Protein AF-A0A2D8PR54-F1 (afdb_monomer)

Nearest PDB structures (foldseek):
  1q7l-assembly1_A  TM=8.198E-01  e=3.192E-09  Homo sapiens
  7uoi-assembly1_A  TM=8.426E-01  e=3.110E-07  Enterococcus faecium 1,231,410
  5k8p-assembly1_G  TM=7.413E-01  e=2.493E-06  Bradyrhizobium sp.
  5k8o-assembly1_B  TM=7.233E-01  e=2.493E-06  Bradyrhizobium sp.
  5k8m-assembly2_B  TM=7.945E-01  e=2.251E-05  Bradyrhizobium sp.

Solvent-accessible surface area (backbone atoms only — not comparable to full-atom values): 15868 Å² total; per-residue (Å²): 137,86,88,91,85,91,87,90,84,89,83,85,89,82,84,84,84,81,80,81,78,79,79,73,80,78,80,76,73,83,73,50,72,72,57,39,34,50,52,45,46,74,75,37,47,24,57,52,54,49,52,42,38,55,62,31,39,42,52,26,41,55,69,42,82,52,28,51,56,43,52,49,51,54,39,51,57,41,39,76,43,67,26,57,49,49,71,50,82,53,96,86,53,44,48,33,40,43,32,41,36,84,37,92,87,38,88,47,28,36,28,40,36,43,37,61,21,28,73,86,82,63,67,89,80,44,97,53,60,46,46,48,53,42,37,20,64,23,53,64,94,77,69,32,48,82,46,78,80,60,51,91,91,50,86,76,64,88,58,45,36,71,49,33,55,28,45,90,49,36,42,44,53,55,58,53,49,53,56,40,41,42,28,24,58,77,69,71,52,74,71,79,36,21,40,37,38,43,34,35,22,29,57,76,76,65,38,81,60,48,67,59,52,50,62,75,40,35,85,65,59,72,60,44,77,44,81,44,71,67,76,73,81,79,45,96,83,76,50,91,82,85,82,93,76,81,82,88,85,86,88,84,87,83,88,83,85,78,88,133

Radius of gyration: 29.49 Å; Cα contacts (8 Å, |Δi|>4): 371; chains: 1; bounding box: 44×133×81 Å

Structure (mmCIF, N/CA/C/O backbone):
data_AF-A0A2D8PR54-F1
#
_entry.id   AF-A0A2D8PR54-F1
#
loop_
_atom_site.group_PDB
_atom_site.id
_atom_site.type_symbol
_atom_site.label_atom_id
_atom_site.label_alt_id
_atom_site.label_comp_id
_atom_site.label_asym_id
_atom_site.label_entity_id
_atom_site.label_seq_id
_atom_site.pdbx_PDB_ins_code
_atom_site.Cartn_x
_atom_site.Cartn_y
_atom_site.Cartn_z
_atom_site.occupancy
_atom_site.B_iso_or_equiv
_atom_site.auth_seq_id
_atom_site.auth_comp_id
_atom_site.auth_asym_id
_atom_site.auth_atom_id
_atom_site.pdbx_PDB_model_num
ATOM 1 N N . MET A 1 1 ? 24.598 84.582 53.245 1.00 38.72 1 MET A N 1
ATOM 2 C CA . MET A 1 1 ? 23.334 83.904 53.612 1.00 38.72 1 MET A CA 1
ATOM 3 C C . MET A 1 1 ? 22.242 84.368 52.650 1.00 38.72 1 MET A C 1
ATOM 5 O O . MET A 1 1 ? 22.265 85.532 52.284 1.00 38.72 1 MET A O 1
ATOM 9 N N . THR A 1 2 ? 21.360 83.440 52.248 1.00 37.12 2 THR A N 1
ATOM 10 C CA . THR A 1 2 ? 20.037 83.615 51.588 1.00 37.12 2 THR A CA 1
ATOM 11 C C . THR A 1 2 ? 19.925 84.135 50.135 1.00 37.12 2 THR A C 1
ATOM 13 O O . THR A 1 2 ? 19.809 85.324 49.888 1.00 37.12 2 THR A O 1
ATOM 16 N N . ARG A 1 3 ? 19.890 83.157 49.206 1.00 37.78 3 ARG A N 1
ATOM 17 C CA . ARG A 1 3 ? 18.844 82.791 48.203 1.00 37.78 3 ARG A CA 1
ATOM 18 C C . ARG A 1 3 ? 18.131 83.835 47.292 1.00 37.78 3 ARG A C 1
ATOM 20 O O . ARG A 1 3 ? 17.358 84.649 47.769 1.00 37.78 3 ARG A O 1
ATOM 27 N N . SER A 1 4 ? 18.166 83.500 45.984 1.00 41.78 4 SER A N 1
ATOM 28 C CA . SER A 1 4 ? 17.034 83.302 45.026 1.00 41.78 4 SER A CA 1
ATOM 29 C C . SER A 1 4 ? 16.684 84.374 43.976 1.00 41.78 4 SER A C 1
ATOM 31 O O . SER A 1 4 ? 16.188 85.438 44.322 1.00 41.78 4 SER A O 1
ATOM 33 N N . ASN A 1 5 ? 16.827 83.999 42.688 1.00 37.72 5 ASN A N 1
ATOM 34 C CA . ASN A 1 5 ? 15.822 83.988 41.584 1.00 37.72 5 ASN A CA 1
ATOM 35 C C . ASN A 1 5 ? 16.547 84.055 40.214 1.00 37.72 5 ASN A C 1
ATOM 37 O O . ASN A 1 5 ? 17.261 85.009 39.949 1.00 37.72 5 ASN A O 1
ATOM 41 N N . SER A 1 6 ? 16.593 82.987 39.403 1.00 45.12 6 SER A N 1
ATOM 42 C CA . SER A 1 6 ? 15.574 82.460 38.462 1.00 45.12 6 SER A CA 1
ATOM 43 C C . SER A 1 6 ? 15.340 83.317 37.206 1.00 45.12 6 SER A C 1
ATOM 45 O O . SER A 1 6 ? 14.603 84.295 37.283 1.00 45.12 6 SER A O 1
ATOM 47 N N . THR A 1 7 ? 15.778 82.829 36.034 1.00 42.72 7 THR A N 1
ATOM 48 C CA . THR A 1 7 ? 15.091 83.019 34.735 1.00 42.72 7 THR A CA 1
ATOM 49 C C . THR A 1 7 ? 15.349 81.854 33.761 1.00 42.72 7 THR A C 1
ATOM 51 O O . THR A 1 7 ? 16.398 81.220 33.763 1.00 42.72 7 THR A O 1
ATOM 54 N N . ARG A 1 8 ? 14.303 81.565 32.974 1.00 47.97 8 ARG A N 1
ATOM 55 C CA . ARG A 1 8 ? 13.973 80.374 32.163 1.00 47.97 8 ARG A CA 1
ATOM 56 C C . ARG A 1 8 ? 14.606 80.354 30.760 1.00 47.97 8 ARG A C 1
ATOM 58 O O . ARG A 1 8 ? 14.751 81.424 30.180 1.00 47.97 8 ARG A O 1
ATOM 65 N N . ARG A 1 9 ? 14.737 79.158 30.154 1.00 42.22 9 ARG A N 1
ATOM 66 C CA . ARG A 1 9 ? 14.499 78.836 28.713 1.00 42.22 9 ARG A CA 1
ATOM 67 C C . ARG A 1 9 ? 14.117 77.340 28.603 1.00 42.22 9 ARG A C 1
ATOM 69 O O . ARG A 1 9 ? 14.839 76.518 29.141 1.00 42.22 9 ARG A O 1
ATOM 76 N N . ALA A 1 10 ? 12.869 76.992 28.268 1.00 43.59 10 ALA A N 1
ATOM 77 C CA . ALA A 1 10 ? 12.274 76.745 26.937 1.00 43.59 10 ALA A CA 1
ATOM 78 C C . ALA A 1 10 ? 12.440 75.276 26.462 1.00 43.59 10 ALA A C 1
ATOM 80 O O . ALA A 1 10 ? 13.524 74.884 26.051 1.00 43.59 10 ALA A O 1
ATOM 81 N N . ASN A 1 11 ? 11.348 74.495 26.504 1.00 38.19 11 ASN A N 1
ATOM 82 C CA . ASN A 1 11 ? 11.234 73.136 25.944 1.00 38.19 11 ASN A CA 1
ATOM 83 C C . ASN A 1 11 ? 10.525 73.189 24.576 1.00 38.19 11 ASN A C 1
ATOM 85 O O . ASN A 1 11 ? 9.541 73.925 24.464 1.00 38.19 11 ASN A O 1
ATOM 89 N N . PRO A 1 12 ? 10.935 72.400 23.566 1.00 53.16 12 PRO A N 1
ATOM 90 C CA . PRO A 1 12 ? 10.167 72.234 22.338 1.00 53.16 12 PRO A CA 1
ATOM 91 C C . PRO A 1 12 ? 9.166 71.070 22.452 1.00 53.16 12 PRO A C 1
ATOM 93 O O . PRO A 1 12 ? 9.447 70.034 23.053 1.00 53.16 12 PRO A O 1
ATOM 96 N N . ASN A 1 13 ? 7.987 71.257 21.857 1.00 42.16 13 ASN A N 1
ATOM 97 C CA . ASN A 1 13 ? 6.932 70.252 21.730 1.00 42.16 13 ASN A CA 1
ATOM 98 C C . ASN A 1 13 ? 7.326 69.183 20.696 1.00 42.16 13 ASN A C 1
ATOM 100 O O . ASN A 1 13 ? 7.600 69.522 19.546 1.00 42.16 13 ASN A O 1
ATOM 104 N N . ILE A 1 14 ? 7.286 67.906 21.080 1.00 45.47 14 ILE A N 1
ATOM 105 C CA . ILE A 1 14 ? 7.350 66.757 20.164 1.00 45.47 14 ILE A CA 1
ATOM 106 C C . ILE A 1 14 ? 5.932 66.190 20.049 1.00 45.47 14 ILE A C 1
ATOM 108 O O . ILE A 1 14 ? 5.357 65.748 21.040 1.00 45.47 14 ILE A O 1
ATOM 112 N N . ILE A 1 15 ? 5.361 66.229 18.844 1.00 46.91 15 ILE A N 1
ATOM 113 C CA . ILE A 1 15 ? 4.079 65.599 18.508 1.00 46.91 15 ILE A CA 1
ATOM 114 C C . ILE A 1 15 ? 4.385 64.187 17.999 1.00 46.91 15 ILE A C 1
ATOM 116 O O . ILE A 1 15 ? 5.070 64.031 16.991 1.00 46.91 15 ILE A O 1
ATOM 120 N N . PHE A 1 16 ? 3.892 63.165 18.698 1.00 39.62 16 PHE A N 1
ATOM 121 C CA . PHE A 1 16 ? 3.991 61.762 18.291 1.00 39.62 16 PHE A CA 1
ATOM 122 C C . PHE A 1 16 ? 2.763 61.396 17.442 1.00 39.62 16 PHE A C 1
ATOM 124 O O . PHE A 1 16 ? 1.638 61.425 17.940 1.00 39.62 16 PHE A O 1
ATOM 131 N N . PHE A 1 17 ? 2.963 61.050 16.168 1.00 44.03 17 PHE A N 1
ATOM 132 C CA . PHE A 1 17 ? 1.940 60.394 15.348 1.00 44.03 17 PHE A CA 1
ATOM 133 C C . PHE A 1 17 ? 1.976 58.890 15.643 1.00 44.03 17 PHE A C 1
ATOM 135 O O . PHE A 1 17 ? 2.948 58.217 15.308 1.00 44.03 17 PHE A O 1
ATOM 142 N N . VAL A 1 18 ? 0.929 58.354 16.272 1.00 44.19 18 VAL A N 1
ATOM 143 C CA . VAL A 1 18 ? 0.738 56.903 16.398 1.00 44.19 18 VAL A CA 1
ATOM 144 C C . VAL A 1 18 ? 0.011 56.422 15.145 1.00 44.19 18 VAL A C 1
ATOM 146 O O . VAL A 1 18 ? -1.178 56.681 14.974 1.00 44.19 18 VAL A O 1
ATOM 149 N N . ALA A 1 19 ? 0.731 55.747 14.250 1.00 46.06 19 ALA A N 1
ATOM 150 C CA . ALA A 1 19 ? 0.130 55.009 13.147 1.00 46.06 19 ALA A CA 1
ATOM 151 C C . ALA A 1 19 ? -0.459 53.703 13.700 1.00 46.06 19 ALA A C 1
ATOM 153 O O . ALA A 1 19 ? 0.272 52.804 14.114 1.00 46.06 19 ALA A O 1
ATOM 154 N N . LEU A 1 20 ? -1.788 53.619 13.751 1.00 45.34 20 LEU A N 1
ATOM 155 C CA . LEU A 1 20 ? -2.505 52.413 14.150 1.00 45.34 20 LEU A CA 1
ATOM 156 C C . LEU A 1 20 ? -2.487 51.427 12.971 1.00 45.34 20 LEU A C 1
ATOM 158 O O . LEU A 1 20 ? -3.258 51.572 12.024 1.00 45.34 20 LEU A O 1
ATOM 162 N N . ALA A 1 21 ? -1.577 50.454 13.000 1.00 49.12 21 ALA A N 1
ATOM 163 C CA . ALA A 1 21 ? -1.562 49.359 12.036 1.00 49.12 21 ALA A CA 1
ATOM 164 C C . ALA A 1 21 ? -2.733 48.412 12.336 1.00 49.12 21 ALA A C 1
ATOM 166 O O . ALA A 1 21 ? -2.709 47.645 13.297 1.00 49.12 21 ALA A O 1
ATOM 167 N N . THR A 1 22 ? -3.784 48.487 11.524 1.00 48.62 22 THR A N 1
ATOM 168 C CA . THR A 1 22 ? -4.869 47.506 11.514 1.00 48.62 22 THR A CA 1
ATOM 169 C C . THR A 1 22 ? -4.342 46.188 10.957 1.00 48.62 22 THR A C 1
ATOM 171 O O . THR A 1 22 ? -4.167 46.045 9.748 1.00 48.62 22 THR A O 1
ATOM 174 N N . VAL A 1 23 ? -4.086 45.222 11.838 1.00 51.31 23 VAL A N 1
ATOM 175 C CA . VAL A 1 23 ? -3.889 43.821 11.458 1.00 51.31 23 VAL A CA 1
ATOM 176 C C . VAL A 1 23 ? -5.262 43.272 11.077 1.00 51.31 23 VAL A C 1
ATOM 178 O O . VAL A 1 23 ? -6.104 43.038 11.942 1.00 51.31 23 VAL A O 1
ATOM 181 N N . LEU A 1 24 ? -5.525 43.132 9.777 1.00 45.53 24 LEU A N 1
ATOM 182 C CA . LEU A 1 24 ? -6.678 42.368 9.308 1.00 45.53 24 LEU A CA 1
ATOM 183 C C . LEU A 1 24 ? -6.442 40.895 9.675 1.00 45.53 24 LEU A C 1
ATOM 185 O O . LEU A 1 24 ? -5.358 40.382 9.387 1.00 45.53 24 LEU A O 1
ATOM 189 N N . PRO A 1 25 ? -7.406 40.204 10.305 1.00 46.06 25 PRO A N 1
ATOM 190 C CA . PRO A 1 25 ? -7.279 38.776 10.529 1.00 46.06 25 PRO A CA 1
ATOM 191 C C . PRO A 1 25 ? -7.244 38.088 9.165 1.00 46.06 25 PRO A C 1
ATOM 193 O O . PRO A 1 25 ? -8.193 38.178 8.385 1.00 46.06 25 PRO A O 1
ATOM 196 N N . VAL A 1 26 ? -6.132 37.416 8.869 1.00 48.12 26 VAL A N 1
ATOM 197 C CA . VAL A 1 26 ? -6.083 36.436 7.788 1.00 48.12 26 VAL A CA 1
ATOM 198 C C . VAL A 1 26 ? -7.053 35.338 8.196 1.00 48.12 26 VAL A C 1
ATOM 200 O O . VAL A 1 26 ? -6.810 34.602 9.151 1.00 48.12 26 VAL A O 1
ATOM 203 N N . VAL A 1 27 ? -8.197 35.277 7.522 1.00 45.47 27 VAL A N 1
ATOM 204 C CA . VAL A 1 27 ? -9.107 34.144 7.645 1.00 45.47 27 VAL A CA 1
ATOM 205 C C . VAL A 1 27 ? -8.399 32.976 6.972 1.00 45.47 27 VAL A C 1
ATOM 207 O O . VAL A 1 27 ? -8.405 32.859 5.751 1.00 45.47 27 VAL A O 1
ATOM 210 N N . VAL A 1 28 ? -7.727 32.149 7.769 1.00 50.72 28 VAL A N 1
ATOM 211 C CA . VAL A 1 28 ? -7.254 30.840 7.324 1.00 50.72 28 VAL A CA 1
ATOM 212 C C . VAL A 1 28 ? -8.512 30.028 7.028 1.00 50.72 28 VAL A C 1
ATOM 214 O O . VAL A 1 28 ? -9.226 29.630 7.948 1.00 50.72 28 VAL A O 1
ATOM 217 N N . GLN A 1 29 ? -8.856 29.856 5.751 1.00 55.00 29 GLN A N 1
ATOM 218 C CA . GLN A 1 29 ? -9.870 28.873 5.383 1.00 55.00 29 GLN A CA 1
ATOM 219 C C . GLN A 1 29 ? -9.326 27.498 5.765 1.00 55.00 29 GLN A C 1
ATOM 221 O O . GLN A 1 29 ? -8.252 27.114 5.311 1.00 55.00 29 GLN A O 1
ATOM 226 N N . ALA A 1 30 ? -10.056 26.770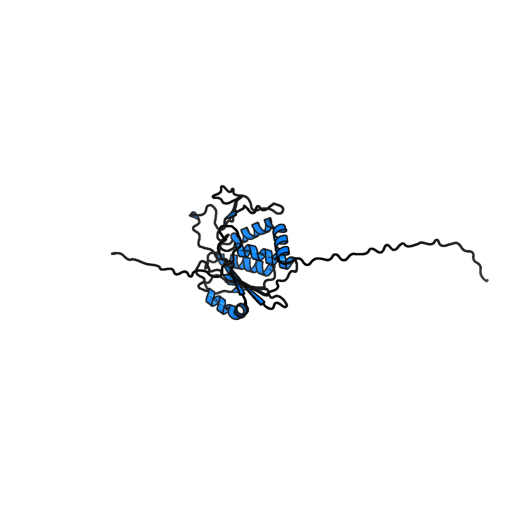 6.610 1.00 64.50 30 ALA A N 1
ATOM 227 C CA . ALA A 1 30 ? -9.748 25.376 6.888 1.00 64.50 30 ALA A CA 1
ATOM 228 C C . ALA A 1 30 ? -9.850 24.586 5.573 1.00 64.50 30 ALA A C 1
ATOM 230 O O . ALA A 1 30 ? -10.923 24.521 4.968 1.00 64.50 30 ALA A O 1
ATOM 231 N N . GLN A 1 31 ? -8.723 24.053 5.104 1.00 75.56 31 GLN A N 1
ATOM 232 C CA . GLN A 1 31 ? -8.649 23.224 3.904 1.00 75.56 31 GLN A CA 1
ATOM 233 C C . GLN A 1 31 ? -9.388 21.903 4.151 1.00 75.56 31 GLN A C 1
ATOM 235 O O . GLN A 1 31 ? -9.312 21.340 5.245 1.00 75.56 31 GLN A O 1
ATOM 240 N N . SER A 1 32 ? -10.138 21.412 3.161 1.00 89.31 32 SER A N 1
ATOM 241 C CA . SER A 1 32 ? -10.785 20.102 3.282 1.00 89.31 32 SER A CA 1
ATOM 242 C C . SER A 1 32 ? -9.739 18.980 3.228 1.00 89.31 32 SER A C 1
ATOM 244 O O . SER A 1 32 ? -8.674 19.153 2.638 1.00 89.31 32 SER A O 1
ATOM 246 N N . GLY A 1 33 ? -10.042 17.809 3.802 1.00 90.81 33 GLY A N 1
ATOM 247 C CA . GLY A 1 33 ? -9.151 16.641 3.726 1.00 90.81 33 GLY A CA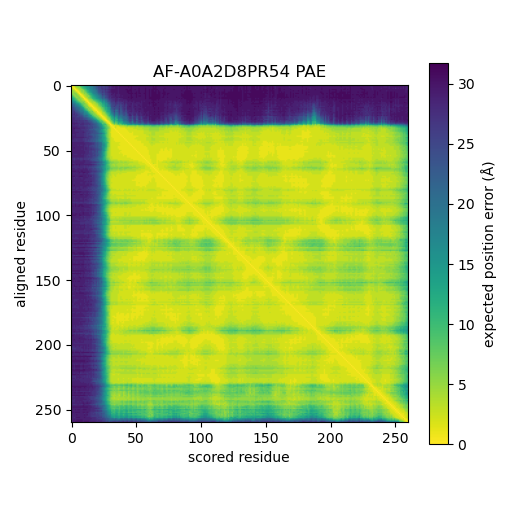 1
ATOM 248 C C . GLY A 1 33 ? -8.730 16.285 2.289 1.00 90.81 33 GLY A C 1
ATOM 249 O O . GLY A 1 33 ? -7.533 16.174 2.030 1.00 90.81 33 GLY A O 1
ATOM 250 N N . PRO A 1 34 ? -9.665 16.172 1.324 1.00 93.75 34 PRO A N 1
ATOM 251 C CA . PRO A 1 34 ? -9.317 15.923 -0.076 1.00 93.75 34 PRO A CA 1
ATOM 252 C C . PRO A 1 34 ? -8.425 17.001 -0.702 1.00 93.75 34 PRO A C 1
ATOM 254 O O . PRO A 1 34 ? -7.521 16.672 -1.470 1.00 93.75 34 PRO A O 1
ATOM 257 N N . ASP A 1 35 ? -8.655 18.275 -0.377 1.00 94.00 35 ASP A N 1
ATOM 258 C CA . ASP A 1 35 ? -7.828 19.365 -0.900 1.00 94.00 35 ASP A CA 1
ATOM 259 C C . ASP A 1 35 ? -6.416 19.314 -0.313 1.00 94.00 35 ASP A C 1
ATOM 261 O O . ASP A 1 35 ? -5.455 19.600 -1.022 1.00 94.00 35 ASP A O 1
ATOM 265 N N . ALA A 1 36 ? -6.273 18.951 0.965 1.00 94.00 36 ALA A N 1
ATOM 266 C CA . ALA A 1 36 ? -4.974 18.797 1.618 1.00 94.00 36 ALA A CA 1
ATOM 267 C C . ALA A 1 36 ? -4.181 17.626 1.039 1.00 94.00 36 ALA A C 1
ATOM 269 O O . ALA A 1 36 ? -3.020 17.797 0.678 1.00 94.00 36 ALA A O 1
ATOM 270 N N . ALA A 1 37 ? -4.827 16.475 0.842 1.00 95.62 37 ALA A N 1
ATOM 271 C CA . ALA A 1 37 ? -4.201 15.329 0.191 1.00 95.62 37 ALA A CA 1
ATOM 272 C C . ALA A 1 37 ? -3.767 15.652 -1.251 1.00 95.62 37 ALA A C 1
ATOM 274 O O . ALA A 1 37 ? -2.677 15.268 -1.674 1.00 95.62 37 ALA A O 1
ATOM 275 N N . ARG A 1 38 ? -4.586 16.400 -2.006 1.00 95.94 38 ARG A N 1
ATOM 276 C CA . ARG A 1 38 ? -4.239 16.838 -3.367 1.00 95.94 38 ARG A CA 1
ATOM 277 C C . ARG A 1 38 ? -3.033 17.774 -3.379 1.00 95.94 38 ARG A C 1
ATOM 279 O O . ARG A 1 38 ? -2.117 17.539 -4.161 1.00 95.94 38 ARG A O 1
ATOM 286 N N . ALA A 1 39 ? -3.033 18.789 -2.517 1.00 96.06 39 ALA A N 1
ATOM 287 C CA . ALA A 1 39 ? -1.926 19.733 -2.406 1.00 96.06 39 ALA A CA 1
ATOM 288 C C . ALA A 1 39 ? -0.631 19.032 -1.964 1.00 96.06 39 ALA A C 1
ATOM 290 O O . ALA A 1 39 ? 0.431 19.305 -2.515 1.00 96.06 39 ALA A O 1
ATOM 291 N N . TYR A 1 40 ? -0.727 18.087 -1.024 1.00 96.88 40 TYR A N 1
ATOM 292 C CA . TYR A 1 40 ? 0.408 17.278 -0.589 1.00 96.88 40 TYR A CA 1
ATOM 293 C C . TYR A 1 40 ? 0.976 16.439 -1.730 1.00 96.88 40 TYR A C 1
ATOM 295 O O . TYR A 1 40 ? 2.182 16.455 -1.953 1.00 96.88 40 TYR A O 1
ATOM 303 N N . ARG A 1 41 ? 0.114 15.751 -2.490 1.00 96.56 41 ARG A N 1
ATOM 304 C CA . ARG A 1 41 ? 0.527 14.992 -3.674 1.00 96.56 41 ARG A CA 1
ATOM 305 C C . ARG A 1 41 ? 1.277 15.887 -4.657 1.00 96.56 41 ARG A C 1
ATOM 307 O O . ARG A 1 41 ? 2.404 15.567 -4.992 1.00 96.56 41 ARG A O 1
ATOM 314 N N . GLU A 1 42 ? 0.676 17.006 -5.065 1.00 95.56 42 GLU A N 1
ATOM 315 C CA . GLU A 1 42 ? 1.253 17.948 -6.043 1.00 95.56 42 GLU A CA 1
ATOM 316 C C . GLU A 1 42 ? 2.601 18.524 -5.597 1.00 95.56 42 GLU A C 1
ATOM 318 O O . GLU A 1 42 ? 3.479 18.745 -6.423 1.00 95.56 42 GLU A O 1
ATOM 323 N N . ALA A 1 43 ? 2.789 18.740 -4.295 1.00 96.19 43 ALA A N 1
ATOM 324 C CA . ALA A 1 43 ? 4.043 19.252 -3.753 1.00 96.19 43 ALA A CA 1
ATOM 325 C C . ALA A 1 43 ? 5.152 18.190 -3.626 1.00 96.19 43 ALA A C 1
ATOM 327 O O . ALA A 1 43 ? 6.314 18.563 -3.482 1.00 96.19 43 ALA A O 1
ATOM 328 N N . ASN A 1 44 ? 4.812 16.894 -3.652 1.00 97.50 44 ASN A N 1
ATOM 329 C CA . ASN A 1 44 ? 5.732 15.806 -3.306 1.00 97.50 44 ASN A CA 1
ATOM 330 C C . ASN A 1 44 ? 5.832 14.701 -4.375 1.00 97.50 44 ASN A C 1
ATOM 332 O O . ASN A 1 44 ? 6.435 13.667 -4.096 1.00 97.50 44 ASN A O 1
ATOM 336 N N . GLU A 1 45 ? 5.270 14.875 -5.582 1.00 97.19 45 GLU A N 1
ATOM 337 C CA . GLU A 1 45 ? 5.142 13.793 -6.580 1.00 97.19 45 GLU A CA 1
ATOM 338 C C . GLU A 1 45 ? 6.438 12.995 -6.821 1.00 97.19 45 GLU A C 1
ATOM 340 O O . GLU A 1 45 ? 6.364 11.764 -6.761 1.00 97.19 45 GLU A O 1
ATOM 345 N N . PRO A 1 46 ? 7.624 13.617 -7.013 1.00 98.19 46 PRO A N 1
ATOM 346 C CA . PRO A 1 46 ? 8.861 12.857 -7.196 1.00 98.19 46 PRO A CA 1
ATOM 347 C C . PRO A 1 46 ? 9.206 11.963 -6.004 1.00 98.19 46 PRO A C 1
ATOM 349 O O . PRO A 1 46 ? 9.564 10.799 -6.178 1.00 98.19 46 PRO A O 1
ATOM 352 N N . GLY A 1 47 ? 9.047 12.492 -4.788 1.00 98.25 47 GLY A N 1
ATOM 353 C CA . GLY A 1 47 ? 9.242 11.746 -3.548 1.00 98.25 47 GLY A CA 1
ATOM 354 C C . GLY A 1 47 ? 8.283 10.568 -3.444 1.00 98.25 47 GLY A C 1
ATOM 355 O O . GLY A 1 47 ? 8.725 9.455 -3.197 1.00 98.25 47 GLY A O 1
ATOM 356 N N . LEU A 1 48 ? 7.003 10.776 -3.761 1.00 98.06 48 LEU A N 1
ATOM 357 C CA . LEU A 1 48 ? 5.991 9.718 -3.710 1.00 98.06 48 LEU A CA 1
ATOM 358 C C . LEU A 1 48 ? 6.272 8.575 -4.696 1.00 98.06 48 LEU A C 1
ATOM 360 O O . LEU A 1 48 ? 6.029 7.411 -4.379 1.00 98.06 48 LEU A O 1
ATOM 364 N N . VAL A 1 49 ? 6.811 8.882 -5.880 1.00 98.44 49 VAL A N 1
ATOM 365 C CA . VAL A 1 49 ? 7.245 7.854 -6.841 1.00 98.44 49 VAL A CA 1
ATOM 366 C C . VAL A 1 49 ? 8.424 7.051 -6.285 1.00 98.44 49 VAL A C 1
ATOM 368 O O . VAL A 1 49 ? 8.454 5.828 -6.438 1.00 98.44 49 VAL A O 1
ATOM 371 N N . ARG A 1 50 ? 9.379 7.708 -5.616 1.00 98.56 50 ARG A N 1
ATOM 372 C CA . ARG A 1 50 ? 10.517 7.029 -4.978 1.00 98.56 50 ARG A CA 1
ATOM 373 C C . ARG A 1 50 ? 10.093 6.200 -3.767 1.00 98.56 50 ARG A C 1
ATOM 375 O O . ARG A 1 50 ? 10.554 5.072 -3.648 1.00 98.56 50 ARG A O 1
ATOM 382 N N . ASP A 1 51 ? 9.182 6.698 -2.938 1.00 98.38 51 ASP A N 1
ATOM 383 C CA . ASP A 1 51 ? 8.619 5.958 -1.802 1.00 98.38 51 ASP A CA 1
ATOM 384 C C . ASP A 1 51 ? 7.880 4.702 -2.286 1.00 98.38 51 ASP A C 1
ATOM 386 O O . ASP A 1 51 ? 8.033 3.615 -1.728 1.00 98.38 51 ASP A O 1
ATOM 390 N N . PHE A 1 52 ? 7.128 4.815 -3.387 1.00 98.62 52 PHE A N 1
ATOM 391 C CA . PHE A 1 52 ? 6.483 3.652 -3.987 1.00 98.62 52 PHE A CA 1
ATOM 392 C C . PHE A 1 52 ? 7.502 2.650 -4.545 1.00 98.62 52 PHE A C 1
ATOM 394 O O . PHE A 1 52 ? 7.347 1.445 -4.350 1.00 98.62 52 PHE A O 1
ATOM 401 N N . ALA A 1 53 ? 8.564 3.124 -5.202 1.00 98.62 53 ALA A N 1
ATOM 402 C CA . ALA A 1 53 ? 9.654 2.262 -5.645 1.00 98.62 53 ALA A CA 1
ATOM 403 C C . ALA A 1 53 ? 10.325 1.542 -4.457 1.00 98.62 53 ALA A C 1
ATOM 405 O O . ALA A 1 53 ? 10.530 0.331 -4.517 1.00 98.62 53 ALA A O 1
ATOM 406 N N . GLU A 1 54 ? 10.588 2.237 -3.350 1.00 98.56 54 GLU A N 1
ATOM 407 C CA . GLU A 1 54 ? 11.142 1.628 -2.135 1.00 98.56 54 GLU A CA 1
ATOM 408 C C . GLU A 1 54 ? 10.235 0.505 -1.614 1.00 98.56 54 GLU A C 1
ATOM 410 O O . GLU A 1 54 ? 10.686 -0.633 -1.467 1.00 98.56 54 GLU A O 1
ATOM 415 N N . LEU A 1 55 ? 8.933 0.770 -1.450 1.00 98.56 55 LEU A N 1
ATOM 416 C CA . LEU A 1 55 ? 7.950 -0.239 -1.040 1.00 98.56 55 LEU A CA 1
ATOM 417 C C . LEU A 1 55 ? 7.943 -1.461 -1.980 1.00 98.56 55 LEU A C 1
ATOM 419 O O . LEU A 1 55 ? 7.815 -2.610 -1.539 1.00 98.56 55 LEU A O 1
ATOM 423 N N . LEU A 1 56 ? 8.078 -1.239 -3.287 1.00 98.50 56 LEU A N 1
ATOM 424 C CA . LEU A 1 56 ? 8.103 -2.296 -4.300 1.00 98.50 56 LEU A CA 1
ATOM 425 C C . LEU A 1 56 ? 9.391 -3.126 -4.288 1.00 98.50 56 LEU A C 1
ATOM 427 O O . LEU A 1 56 ? 9.370 -4.272 -4.741 1.00 98.50 56 LEU A O 1
ATOM 431 N N . SER A 1 57 ? 10.483 -2.595 -3.738 1.00 98.19 57 SER A N 1
ATOM 432 C CA . SER A 1 57 ? 11.766 -3.297 -3.668 1.00 98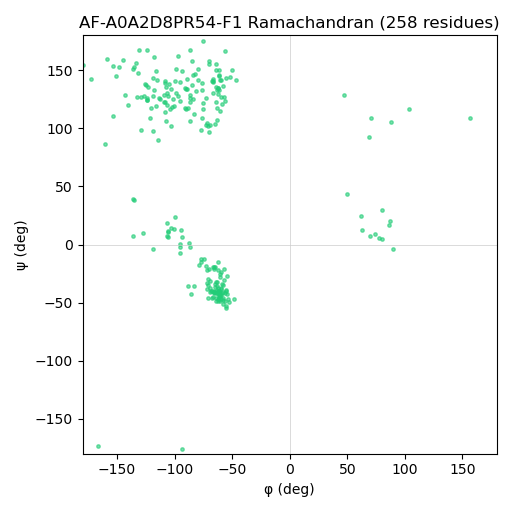.19 57 SER A CA 1
ATOM 433 C C . SER A 1 57 ? 11.764 -4.481 -2.691 1.00 98.19 57 SER A C 1
ATOM 435 O O . SER A 1 57 ? 12.561 -5.406 -2.842 1.00 98.19 57 SER A O 1
ATOM 437 N N . TYR A 1 58 ? 10.838 -4.499 -1.724 1.00 97.50 58 TYR A N 1
ATOM 438 C CA . TYR A 1 58 ? 10.705 -5.585 -0.754 1.00 97.50 58 TYR A CA 1
ATOM 439 C C . TYR A 1 58 ? 10.052 -6.834 -1.371 1.00 97.50 58 TYR A C 1
ATOM 441 O O . TYR A 1 58 ? 8.862 -6.782 -1.721 1.00 97.50 58 TYR A O 1
ATOM 449 N N . PRO A 1 59 ? 10.755 -7.985 -1.442 1.00 96.25 59 PRO A N 1
ATOM 450 C CA . PRO A 1 59 ? 10.144 -9.244 -1.846 1.00 96.25 59 PRO A CA 1
ATOM 451 C C . PRO A 1 59 ? 9.059 -9.680 -0.864 1.00 96.25 59 PRO A C 1
ATOM 453 O O . PRO A 1 59 ? 9.269 -9.669 0.347 1.00 96.25 59 PRO A O 1
ATOM 456 N N . ASN A 1 60 ? 7.900 -10.070 -1.389 1.00 95.75 60 ASN A N 1
ATOM 457 C CA . ASN A 1 60 ? 6.671 -10.184 -0.606 1.00 95.75 60 ASN A CA 1
ATOM 458 C C . ASN A 1 60 ? 5.884 -11.475 -0.885 1.00 95.75 60 ASN A C 1
ATOM 460 O O . ASN A 1 60 ? 4.663 -11.455 -0.946 1.00 95.75 60 ASN A O 1
ATOM 464 N N . TRP A 1 61 ? 6.553 -12.611 -1.081 1.00 95.62 61 TRP A N 1
ATOM 465 C CA . TRP A 1 61 ? 5.828 -13.883 -1.173 1.00 95.62 61 TRP A CA 1
ATOM 466 C C . TRP A 1 61 ? 5.382 -14.350 0.203 1.00 95.62 61 TRP A C 1
ATOM 468 O O . TRP A 1 61 ? 6.199 -14.396 1.131 1.00 95.62 61 TRP A O 1
ATOM 478 N N . ALA A 1 62 ? 4.119 -14.757 0.308 1.00 96.00 62 ALA A N 1
ATOM 479 C CA . ALA A 1 62 ? 3.575 -15.324 1.531 1.00 96.00 62 ALA A CA 1
ATOM 480 C C . ALA A 1 62 ? 4.448 -16.480 2.057 1.00 96.00 62 ALA A C 1
ATOM 482 O O . ALA A 1 62 ? 5.031 -17.249 1.284 1.00 96.00 62 ALA A O 1
ATOM 483 N N . PHE A 1 63 ? 4.547 -16.594 3.383 1.00 94.62 63 PHE A N 1
ATOM 484 C CA . PHE A 1 63 ? 5.311 -17.626 4.099 1.00 94.62 63 PHE A CA 1
ATOM 485 C C . PHE A 1 63 ? 6.832 -17.617 3.867 1.00 94.62 63 PHE A C 1
ATOM 487 O O . PHE A 1 63 ? 7.525 -18.568 4.242 1.00 94.62 63 PHE A O 1
ATOM 494 N N . THR A 1 64 ? 7.386 -16.559 3.270 1.00 93.06 64 THR A N 1
ATOM 495 C CA . THR A 1 64 ? 8.841 -16.392 3.131 1.00 93.06 64 THR A CA 1
ATOM 496 C C . THR A 1 64 ? 9.402 -15.466 4.208 1.00 93.06 64 THR A C 1
ATOM 498 O O . THR A 1 64 ? 8.710 -14.554 4.644 1.00 93.06 64 THR A O 1
ATOM 501 N N . PRO A 1 65 ? 10.670 -15.618 4.631 1.00 91.25 65 PRO A N 1
ATOM 502 C CA . PRO A 1 65 ? 11.266 -14.695 5.598 1.00 91.25 65 PRO A CA 1
ATOM 503 C C . PRO A 1 65 ? 11.250 -13.224 5.148 1.00 91.25 65 PRO A C 1
ATOM 505 O O . PRO A 1 65 ? 11.172 -12.333 5.986 1.00 91.25 65 PRO A O 1
ATOM 508 N N . GLN A 1 66 ? 11.314 -12.966 3.837 1.00 93.25 66 GLN A N 1
ATOM 509 C CA . GLN A 1 66 ? 11.401 -11.620 3.263 1.00 93.25 66 GLN A CA 1
ATOM 510 C C . GLN A 1 66 ? 10.117 -10.805 3.442 1.00 93.25 66 GLN A C 1
ATOM 512 O O . GLN A 1 66 ? 10.201 -9.592 3.622 1.00 93.25 66 GLN A O 1
ATOM 517 N N . ILE A 1 67 ? 8.945 -11.454 3.461 1.00 96.12 67 ILE A N 1
ATOM 518 C CA . ILE A 1 67 ? 7.664 -10.747 3.607 1.00 96.12 67 ILE A CA 1
ATOM 519 C C . ILE A 1 67 ? 7.581 -9.967 4.922 1.00 96.12 67 ILE A C 1
ATOM 521 O O . ILE A 1 67 ? 6.951 -8.913 4.994 1.00 96.12 67 ILE A O 1
ATOM 525 N N . ARG A 1 68 ? 8.292 -10.440 5.952 1.00 96.81 68 ARG A N 1
ATOM 526 C CA . ARG A 1 68 ? 8.375 -9.769 7.245 1.00 96.81 68 ARG A CA 1
ATOM 527 C C . ARG A 1 68 ? 9.011 -8.386 7.138 1.00 96.81 68 ARG A C 1
ATOM 529 O O . ARG A 1 68 ? 8.569 -7.479 7.832 1.00 96.81 68 ARG A O 1
ATOM 536 N N . GLU A 1 69 ? 10.013 -8.214 6.281 1.00 97.38 69 GLU A N 1
ATOM 537 C CA . GLU A 1 69 ? 10.668 -6.915 6.088 1.00 97.38 69 GLU A CA 1
ATOM 538 C C . GLU A 1 69 ? 9.711 -5.912 5.433 1.00 97.38 69 GLU A C 1
ATOM 540 O O . GLU A 1 69 ? 9.629 -4.770 5.877 1.00 97.38 69 GLU A O 1
ATOM 545 N N . ALA A 1 70 ? 8.904 -6.360 4.461 1.00 97.56 70 ALA A N 1
ATOM 546 C CA . ALA A 1 70 ? 7.837 -5.540 3.886 1.00 97.56 70 ALA A CA 1
ATOM 547 C C . ALA A 1 70 ? 6.812 -5.130 4.959 1.00 97.56 70 ALA A C 1
ATOM 549 O O . ALA A 1 70 ? 6.438 -3.962 5.054 1.00 97.56 70 ALA A O 1
ATOM 550 N N . ALA A 1 71 ? 6.403 -6.078 5.810 1.00 98.44 71 ALA A N 1
ATOM 551 C CA . ALA A 1 71 ? 5.459 -5.822 6.892 1.00 98.44 71 ALA A CA 1
ATOM 552 C C . ALA A 1 71 ? 6.007 -4.827 7.928 1.00 98.44 71 ALA A C 1
ATOM 554 O O . ALA A 1 71 ? 5.286 -3.941 8.385 1.00 98.44 71 ALA A O 1
ATOM 555 N N . ILE A 1 72 ? 7.289 -4.954 8.292 1.00 98.56 72 ILE A N 1
ATOM 556 C CA . ILE A 1 72 ? 7.975 -4.025 9.200 1.00 98.56 72 ILE A CA 1
ATOM 557 C C . ILE A 1 72 ? 8.024 -2.626 8.588 1.00 98.56 72 ILE A C 1
ATOM 559 O O . ILE A 1 72 ? 7.626 -1.684 9.268 1.00 98.56 72 ILE A O 1
ATOM 563 N N . TYR A 1 73 ? 8.438 -2.507 7.323 1.00 98.50 73 TYR A N 1
ATOM 564 C CA . TYR A 1 73 ? 8.487 -1.229 6.616 1.00 98.50 73 TYR A CA 1
ATOM 565 C C . TYR A 1 73 ? 7.124 -0.526 6.638 1.00 98.50 73 TYR A C 1
ATOM 567 O O . TYR A 1 73 ? 7.019 0.599 7.117 1.00 98.50 73 TYR A O 1
ATOM 575 N N . ILE A 1 74 ? 6.056 -1.215 6.219 1.00 98.62 74 ILE A N 1
ATOM 576 C CA . ILE A 1 74 ? 4.705 -0.634 6.184 1.00 98.62 74 ILE A CA 1
ATOM 577 C C . ILE A 1 74 ? 4.245 -0.229 7.593 1.00 98.62 74 ILE A C 1
ATOM 579 O O . ILE A 1 74 ? 3.715 0.864 7.785 1.00 98.62 74 ILE A O 1
ATOM 583 N N . ARG A 1 75 ? 4.473 -1.078 8.601 1.00 98.75 75 ARG A N 1
ATOM 584 C CA . ARG A 1 75 ? 4.104 -0.797 9.995 1.00 98.75 75 ARG A CA 1
ATOM 585 C C . ARG A 1 75 ? 4.827 0.433 10.547 1.00 98.75 75 ARG A C 1
ATOM 587 O O . ARG A 1 75 ? 4.213 1.230 11.256 1.00 98.75 75 ARG A O 1
ATOM 594 N N . ASP A 1 76 ? 6.104 0.601 10.229 1.00 98.69 76 ASP A N 1
ATOM 595 C CA . ASP A 1 76 ? 6.891 1.749 10.679 1.00 98.69 76 ASP A CA 1
ATOM 596 C C . ASP A 1 76 ? 6.472 3.039 9.955 1.00 98.69 76 ASP A C 1
ATOM 598 O O . ASP A 1 76 ? 6.325 4.079 10.600 1.00 98.69 76 ASP A O 1
ATOM 602 N N . GLU A 1 77 ? 6.159 2.958 8.661 1.00 98.38 77 GLU A N 1
ATOM 603 C CA . GLU A 1 77 ? 5.594 4.062 7.876 1.00 98.38 77 GLU A CA 1
ATOM 604 C C . GLU A 1 77 ? 4.235 4.525 8.424 1.00 98.38 77 GLU A C 1
ATOM 606 O O . GLU A 1 77 ? 3.994 5.724 8.580 1.00 98.38 77 GLU A O 1
ATOM 611 N N . MET A 1 78 ? 3.360 3.586 8.794 1.00 98.50 78 MET A N 1
ATOM 612 C CA . MET A 1 78 ? 2.066 3.883 9.418 1.00 98.50 78 MET A CA 1
ATOM 613 C C . MET A 1 78 ? 2.224 4.508 10.813 1.00 98.50 78 MET A C 1
ATOM 615 O O . MET A 1 78 ? 1.548 5.487 11.145 1.00 98.50 78 MET A O 1
ATOM 619 N N . ARG A 1 79 ? 3.164 4.007 11.623 1.00 98.50 79 ARG A N 1
ATOM 620 C CA . ARG A 1 79 ? 3.491 4.596 12.934 1.00 98.50 79 ARG A CA 1
ATOM 621 C C . ARG A 1 79 ? 4.034 6.013 12.814 1.00 98.50 79 ARG A C 1
ATOM 623 O O . ARG A 1 79 ? 3.677 6.867 13.626 1.00 98.50 79 ARG A O 1
ATOM 630 N N . ALA A 1 80 ? 4.863 6.282 11.807 1.00 97.38 80 ALA A N 1
ATOM 631 C CA . ALA A 1 80 ? 5.445 7.603 11.576 1.00 97.38 80 ALA A CA 1
ATOM 632 C C . ALA A 1 80 ? 4.382 8.691 11.334 1.00 97.38 80 ALA A C 1
ATOM 634 O O . ALA A 1 80 ? 4.624 9.860 11.632 1.00 97.38 80 ALA A O 1
ATOM 635 N N . VAL A 1 81 ? 3.196 8.306 10.854 1.00 95.25 81 VAL A N 1
ATOM 636 C CA . VAL A 1 81 ? 2.057 9.205 10.596 1.00 95.25 81 VAL A CA 1
ATOM 637 C C . VAL A 1 81 ? 0.958 9.123 11.659 1.00 95.25 81 VAL A C 1
ATOM 639 O O . VAL A 1 81 ? -0.135 9.653 11.467 1.00 95.25 81 VAL A O 1
ATOM 642 N N . GLY A 1 82 ? 1.248 8.502 12.806 1.00 95.12 82 GLY A N 1
ATOM 643 C CA . GLY A 1 82 ? 0.367 8.505 13.975 1.00 95.12 82 GLY A CA 1
ATOM 644 C C . GLY A 1 82 ? -0.706 7.416 13.995 1.00 95.12 82 GLY A C 1
ATOM 645 O O . GLY A 1 82 ? -1.651 7.537 14.773 1.00 95.12 82 GLY A O 1
ATOM 646 N N . VAL A 1 83 ? -0.579 6.367 13.177 1.00 98.19 83 VAL A N 1
ATOM 647 C CA . VAL A 1 83 ? -1.421 5.166 13.289 1.00 98.19 83 VAL A CA 1
ATOM 648 C C . VAL A 1 83 ? -0.788 4.206 14.296 1.00 98.19 83 VAL A C 1
ATOM 650 O O . VAL A 1 83 ? 0.362 3.790 14.122 1.00 98.19 83 VAL A O 1
ATOM 653 N N . ASP A 1 84 ? -1.524 3.828 15.340 1.00 98.44 84 ASP A N 1
ATOM 654 C CA . ASP A 1 84 ? -1.068 2.813 16.291 1.00 98.44 84 ASP A CA 1
ATOM 655 C C . ASP A 1 84 ? -1.088 1.449 15.603 1.00 98.44 84 ASP A C 1
ATOM 657 O O . ASP A 1 84 ? -2.149 0.896 15.341 1.00 98.44 84 ASP A O 1
ATOM 661 N N . THR A 1 85 ? 0.083 0.967 15.194 1.00 98.75 85 THR A N 1
ATOM 662 C CA . THR A 1 85 ? 0.193 -0.178 14.282 1.00 98.75 85 THR A CA 1
ATOM 663 C C . THR A 1 85 ? 1.025 -1.285 14.899 1.00 98.75 85 THR A C 1
ATOM 665 O O . THR A 1 85 ? 2.116 -1.035 15.416 1.00 98.75 85 THR A O 1
ATOM 668 N N . GLU A 1 86 ? 0.580 -2.528 14.791 1.00 98.44 86 GLU A N 1
ATOM 669 C CA . GLU A 1 86 ? 1.309 -3.718 15.211 1.00 98.44 86 GLU A CA 1
ATOM 670 C C . GLU A 1 86 ? 1.330 -4.799 14.124 1.00 98.44 86 GLU A C 1
ATOM 672 O O . GLU A 1 86 ? 0.640 -4.708 13.112 1.00 98.44 86 GLU A O 1
ATOM 677 N N . LEU A 1 87 ? 2.189 -5.803 14.323 1.00 98.69 87 LEU A N 1
ATOM 678 C CA . LEU A 1 87 ? 2.152 -7.022 13.522 1.00 98.69 87 LEU A CA 1
ATOM 679 C C . LEU A 1 87 ? 1.574 -8.122 14.394 1.00 98.69 87 LEU A C 1
ATOM 681 O O . LEU A 1 87 ? 2.162 -8.442 15.429 1.00 98.69 87 LEU A O 1
ATOM 685 N N . LEU A 1 88 ? 0.462 -8.702 13.960 1.00 98.44 88 LEU A N 1
ATOM 686 C CA . LEU A 1 88 ? -0.052 -9.923 14.550 1.00 98.44 88 LEU A CA 1
ATOM 687 C C . LEU A 1 88 ? 0.711 -11.107 13.963 1.00 98.44 88 LEU A C 1
ATOM 689 O O . LEU A 1 88 ? 0.885 -11.236 12.749 1.00 98.44 88 LEU A O 1
ATOM 693 N N . GLU A 1 89 ? 1.162 -11.989 14.843 1.00 97.62 89 GLU A N 1
ATOM 694 C CA . GLU A 1 89 ? 2.054 -13.092 14.504 1.00 97.62 89 GLU A CA 1
ATOM 695 C C . GLU A 1 89 ? 1.366 -14.425 14.793 1.00 97.62 89 GLU A C 1
ATOM 697 O O . GLU A 1 89 ? 0.831 -14.637 15.882 1.00 97.62 89 GLU A O 1
ATOM 702 N N . ILE A 1 90 ? 1.440 -15.343 13.833 1.00 97.44 90 ILE A N 1
ATOM 703 C CA . ILE A 1 90 ? 1.102 -16.755 14.005 1.00 97.44 90 ILE A CA 1
ATOM 704 C C . ILE A 1 90 ? 2.333 -17.549 13.562 1.00 97.44 90 ILE A C 1
ATOM 706 O O . ILE A 1 90 ? 2.989 -17.209 12.577 1.00 97.44 90 ILE A O 1
ATOM 71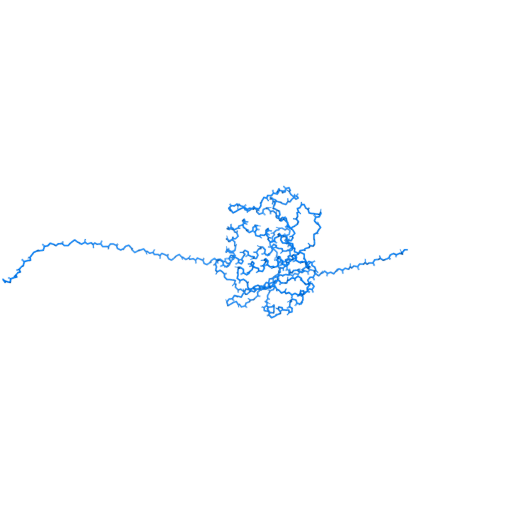0 N N . GLU A 1 91 ? 2.701 -18.589 14.311 1.00 95.19 91 GLU A N 1
ATOM 711 C CA . GLU A 1 91 ? 3.876 -19.399 13.983 1.00 95.19 91 GLU A CA 1
ATOM 712 C C . GLU A 1 91 ? 3.737 -20.019 12.583 1.00 95.19 91 GLU A C 1
ATOM 714 O O . GLU A 1 91 ? 2.799 -20.764 12.309 1.00 95.19 91 GLU A O 1
ATOM 719 N N . GLY A 1 92 ? 4.688 -19.712 11.696 1.00 94.12 92 GLY A N 1
ATOM 720 C CA . GLY A 1 92 ? 4.691 -20.205 10.317 1.00 94.12 92 GLY A CA 1
ATOM 721 C C . GLY A 1 92 ? 3.767 -19.453 9.350 1.00 94.12 92 GLY A C 1
ATOM 722 O O . GLY A 1 92 ? 3.682 -19.866 8.196 1.00 94.12 92 GLY A O 1
ATOM 723 N N . ALA A 1 93 ? 3.113 -18.374 9.789 1.00 97.06 93 ALA A N 1
ATOM 724 C CA . ALA A 1 93 ? 2.280 -17.494 8.968 1.00 97.06 93 ALA A CA 1
ATOM 725 C C . ALA A 1 93 ? 3.040 -16.241 8.493 1.00 97.06 93 ALA A C 1
ATOM 727 O O . ALA A 1 93 ? 4.078 -15.877 9.059 1.00 97.06 93 ALA A O 1
ATOM 728 N N . SER A 1 94 ? 2.516 -15.564 7.469 1.00 97.88 94 SER A N 1
ATOM 729 C CA . SER A 1 94 ? 2.927 -14.186 7.166 1.00 97.88 94 SER A CA 1
ATOM 730 C C . SER A 1 94 ? 2.272 -13.232 8.170 1.00 97.88 94 SER A C 1
ATOM 732 O O . SER A 1 94 ? 1.091 -13.405 8.455 1.00 97.88 94 SER A O 1
ATOM 734 N N . PRO A 1 95 ? 2.966 -12.200 8.683 1.00 98.31 95 PRO A N 1
ATOM 735 C CA . PRO A 1 95 ? 2.360 -11.287 9.649 1.00 98.31 95 PRO A CA 1
ATOM 736 C C . PRO A 1 95 ? 1.133 -10.556 9.087 1.00 98.31 95 PRO A C 1
ATOM 738 O O . PRO A 1 95 ? 1.160 -10.092 7.948 1.00 98.31 95 PRO A O 1
ATOM 741 N N . LEU A 1 96 ? 0.099 -10.356 9.900 1.00 98.69 96 LEU A N 1
ATOM 742 C CA . LEU A 1 96 ? -0.963 -9.399 9.581 1.00 98.69 96 LEU A CA 1
ATOM 743 C C . LEU A 1 96 ? -0.579 -8.030 10.150 1.00 98.69 96 LEU A C 1
ATOM 745 O O . LEU A 1 96 ? -0.189 -7.939 11.314 1.00 98.69 96 LEU A O 1
ATOM 749 N N . ILE A 1 97 ? -0.715 -6.963 9.366 1.00 98.81 97 ILE A N 1
ATOM 750 C CA . ILE A 1 97 ? -0.555 -5.594 9.870 1.00 98.81 97 ILE A CA 1
ATOM 751 C C . ILE A 1 97 ? -1.914 -5.118 10.386 1.00 98.81 97 ILE A C 1
ATOM 753 O O . ILE A 1 97 ? -2.859 -4.996 9.605 1.00 98.81 97 ILE A O 1
ATOM 757 N N . LEU A 1 98 ? -2.002 -4.831 11.685 1.00 98.81 98 LEU A N 1
ATOM 758 C CA . LEU A 1 98 ? -3.179 -4.224 12.307 1.00 98.81 98 LEU A CA 1
ATOM 759 C C . LEU A 1 98 ? -2.841 -2.786 12.699 1.00 98.81 98 LEU A C 1
ATOM 761 O O . LEU A 1 98 ? -1.886 -2.566 13.440 1.00 98.81 98 LEU A O 1
ATOM 765 N N . GLY A 1 99 ? -3.597 -1.815 12.191 1.00 98.62 99 GLY A N 1
ATOM 766 C CA . GLY A 1 99 ? -3.408 -0.395 12.485 1.00 98.62 99 GLY A CA 1
ATOM 767 C C . GLY A 1 99 ? -4.678 0.271 12.996 1.00 98.62 99 GLY A C 1
ATOM 768 O O . GLY A 1 99 ? -5.749 0.075 12.434 1.00 98.62 99 GLY A O 1
ATOM 769 N N . GLU A 1 100 ? -4.559 1.118 14.011 1.00 98.56 100 GLU A N 1
ATOM 770 C CA . GLU A 1 100 ? -5.662 1.868 14.601 1.00 98.56 100 GLU A CA 1
ATOM 771 C C . GLU A 1 100 ? -5.385 3.374 14.582 1.00 98.56 100 GLU A C 1
ATOM 773 O O . GLU A 1 100 ? -4.397 3.869 15.125 1.00 98.56 100 GLU A O 1
ATOM 778 N N . LEU A 1 101 ? -6.303 4.139 13.993 1.00 97.81 101 LEU A N 1
ATOM 779 C CA . LEU A 1 101 ? -6.333 5.594 14.090 1.00 97.81 101 LEU A CA 1
ATOM 780 C C . LEU A 1 101 ? -7.640 6.022 14.755 1.00 97.81 101 LEU A C 1
ATOM 782 O O . LEU A 1 101 ? -8.690 6.120 14.112 1.00 97.81 101 LEU A O 1
ATOM 786 N N . ARG A 1 102 ? -7.570 6.279 16.064 1.00 97.12 102 ARG A N 1
ATOM 787 C CA . ARG A 1 102 ? -8.717 6.702 16.875 1.00 97.12 102 ARG A CA 1
ATOM 788 C C . ARG A 1 102 ? -8.889 8.217 16.826 1.00 97.12 102 ARG A C 1
ATOM 790 O O . ARG A 1 102 ? -7.972 8.979 17.127 1.00 97.12 102 ARG A O 1
ATOM 797 N N . VAL A 1 103 ? -10.089 8.654 16.460 1.00 95.88 103 VAL A N 1
ATOM 798 C CA . VAL A 1 103 ? -10.422 10.062 16.235 1.00 95.88 103 VAL A CA 1
ATOM 799 C C . VAL A 1 103 ? -11.323 10.578 17.361 1.00 95.88 103 VAL A C 1
ATOM 801 O O . VAL A 1 103 ? -12.426 10.059 17.553 1.00 95.88 103 VAL A O 1
ATOM 804 N N . PRO A 1 104 ? -10.928 11.643 18.086 1.00 94.75 104 PRO A N 1
ATOM 805 C CA . PRO A 1 104 ? -11.768 12.235 19.121 1.00 94.75 104 PRO A CA 1
ATOM 806 C C . PRO A 1 104 ? -13.142 12.664 18.594 1.00 94.75 104 PRO A C 1
ATOM 808 O O . PRO A 1 104 ? -13.252 13.474 17.675 1.00 94.75 104 PRO A O 1
ATOM 811 N N . GLY A 1 105 ? -14.203 12.142 19.213 1.00 95.38 105 GLY A N 1
ATOM 812 C CA . GLY A 1 105 ? -15.583 12.467 18.849 1.00 95.38 105 GLY A CA 1
ATOM 813 C C . GLY A 1 105 ? -16.101 11.771 17.587 1.00 95.38 105 GLY A C 1
ATOM 814 O O . GLY A 1 105 ? -17.225 12.061 17.177 1.00 95.38 105 GLY A O 1
ATOM 815 N N . ALA A 1 106 ? -15.334 10.856 16.981 1.00 96.94 106 ALA A N 1
ATOM 816 C CA . ALA A 1 106 ? -15.853 10.008 15.917 1.00 96.94 106 ALA A CA 1
ATOM 817 C C . ALA A 1 106 ? -16.991 9.121 16.441 1.00 96.94 106 ALA A C 1
ATOM 819 O O . ALA A 1 106 ? -16.896 8.514 17.505 1.00 96.94 106 ALA A O 1
ATOM 820 N N . THR A 1 107 ? -18.075 9.046 15.671 1.00 96.81 107 THR A N 1
ATOM 821 C CA . THR A 1 107 ? -19.244 8.198 15.969 1.00 96.81 107 THR A CA 1
ATOM 822 C C . THR A 1 107 ? -19.330 6.983 15.053 1.00 96.81 107 THR A C 1
ATOM 824 O O . THR A 1 107 ? -20.363 6.324 15.022 1.00 96.81 107 THR A O 1
ATOM 827 N N . ARG A 1 108 ? -18.296 6.761 14.239 1.00 97.88 108 ARG A N 1
ATOM 828 C CA . ARG A 1 108 ? -18.210 5.676 13.265 1.00 97.88 108 ARG A CA 1
ATOM 829 C C . ARG A 1 108 ? -16.771 5.214 13.088 1.00 97.88 108 ARG A C 1
ATOM 831 O O . ARG A 1 108 ? -15.846 6.026 13.213 1.00 97.88 108 ARG A O 1
ATOM 838 N N . THR A 1 109 ? -16.616 3.959 12.705 1.00 98.69 109 THR A N 1
ATOM 839 C CA . THR A 1 109 ? -15.341 3.297 12.445 1.00 98.69 109 THR A CA 1
ATOM 840 C C . THR A 1 109 ? -15.360 2.678 11.050 1.00 98.69 109 THR A C 1
ATOM 842 O O . THR A 1 109 ? -16.278 1.943 10.691 1.00 98.69 109 THR A O 1
ATOM 845 N N . LEU A 1 110 ? -14.345 2.989 10.246 1.00 98.62 110 LEU A N 1
ATOM 846 C CA . LEU A 1 110 ? -14.156 2.420 8.913 1.00 98.62 110 LEU A CA 1
ATOM 847 C C . LEU A 1 110 ? -13.008 1.410 8.954 1.00 98.62 110 LEU A C 1
ATOM 849 O O . LEU A 1 110 ? -11.916 1.749 9.406 1.00 98.62 110 LEU A O 1
ATOM 853 N N . GLY A 1 111 ? -13.258 0.201 8.462 1.00 98.56 111 GLY A N 1
ATOM 854 C CA . GLY A 1 111 ? -12.245 -0.819 8.220 1.00 98.56 111 GLY A CA 1
ATOM 855 C C . GLY A 1 111 ? -11.675 -0.666 6.818 1.00 98.56 111 GLY A C 1
ATOM 856 O O . GLY A 1 111 ? -12.431 -0.492 5.864 1.00 98.56 111 GLY A O 1
ATOM 857 N N . ILE A 1 112 ? -10.358 -0.722 6.683 1.00 98.62 112 ILE A N 1
ATOM 858 C CA . ILE A 1 112 ? -9.642 -0.654 5.413 1.00 98.62 112 ILE A CA 1
ATOM 859 C C . ILE A 1 112 ? -8.839 -1.939 5.265 1.00 98.62 112 ILE A C 1
ATOM 861 O O . ILE A 1 112 ? -7.942 -2.202 6.065 1.00 98.62 112 ILE A O 1
ATOM 865 N N . TYR A 1 113 ? -9.163 -2.712 4.234 1.00 98.38 113 TYR A N 1
ATOM 866 C CA . TYR A 1 113 ? -8.442 -3.919 3.856 1.00 98.38 113 TYR A CA 1
ATOM 867 C C . TYR A 1 113 ? -7.627 -3.685 2.585 1.00 98.38 113 TYR A C 1
ATOM 869 O O . TYR A 1 113 ? -8.127 -3.117 1.608 1.00 98.38 113 TYR A O 1
ATOM 877 N N . VAL A 1 114 ? -6.386 -4.159 2.622 1.00 98.06 114 VAL A N 1
ATOM 878 C CA . VAL A 1 114 ? -5.427 -4.236 1.511 1.00 98.06 114 VAL A CA 1
ATOM 879 C C . VAL A 1 114 ? -4.618 -5.516 1.725 1.00 98.06 114 VAL A C 1
ATOM 881 O O . VAL A 1 114 ? -4.536 -5.984 2.859 1.00 98.06 114 VAL A O 1
ATOM 884 N N . HIS A 1 115 ? -3.985 -6.077 0.704 1.00 98.31 115 HIS A N 1
ATOM 885 C CA . HIS A 1 115 ? -2.955 -7.091 0.923 1.00 98.31 115 HIS A CA 1
ATOM 886 C C . HIS A 1 115 ? -1.596 -6.591 0.430 1.00 98.31 115 HIS A C 1
ATOM 888 O O . HIS A 1 115 ? -1.493 -5.743 -0.454 1.00 98.31 115 HIS A O 1
ATOM 894 N N . TYR A 1 116 ? -0.531 -7.042 1.081 1.00 98.06 116 TYR A N 1
ATOM 895 C CA . TYR A 1 116 ? 0.830 -6.595 0.800 1.00 98.06 116 TYR A CA 1
ATOM 896 C C . TYR A 1 116 ? 1.736 -7.733 0.336 1.00 98.06 116 TYR A C 1
ATOM 898 O O . TYR A 1 116 ? 2.896 -7.469 -0.006 1.00 98.06 116 TYR A O 1
ATOM 906 N N . ASP A 1 117 ? 1.238 -8.974 0.310 1.00 97.94 117 ASP A N 1
ATOM 907 C CA . ASP A 1 117 ? 1.870 -10.077 -0.401 1.00 97.94 117 ASP A CA 1
ATOM 908 C C . ASP A 1 117 ? 1.647 -9.964 -1.914 1.00 97.94 117 ASP A C 1
ATOM 910 O O . ASP A 1 117 ? 1.083 -8.994 -2.411 1.00 97.94 117 ASP A O 1
ATOM 914 N N . GLY A 1 118 ? 2.252 -10.856 -2.687 1.00 96.44 118 GLY A N 1
ATOM 915 C CA . GLY A 1 118 ? 2.118 -10.837 -4.138 1.00 96.44 118 GLY A CA 1
ATOM 916 C C . GLY A 1 118 ? 2.312 -12.216 -4.732 1.00 96.44 118 GLY A C 1
ATOM 917 O O . GLY A 1 118 ? 3.064 -13.034 -4.189 1.00 96.44 118 GLY A O 1
ATOM 918 N N . GLN A 1 119 ? 1.704 -12.444 -5.897 1.00 94.50 119 GLN A N 1
ATOM 919 C CA . GLN A 1 119 ? 1.879 -13.677 -6.661 1.00 94.50 119 GLN A CA 1
ATOM 920 C C . GLN A 1 119 ? 3.365 -14.097 -6.785 1.00 94.50 119 GLN A C 1
ATOM 922 O O . GLN A 1 119 ? 4.246 -13.255 -7.048 1.00 94.50 119 GLN A O 1
ATOM 927 N N . PRO A 1 120 ? 3.669 -15.409 -6.713 1.00 89.69 120 PRO A N 1
ATOM 928 C CA . PRO A 1 120 ? 5.000 -15.936 -6.997 1.00 89.69 120 PRO A CA 1
ATOM 929 C C . PRO A 1 120 ? 5.561 -15.423 -8.331 1.00 89.69 120 PRO A C 1
ATOM 931 O O . PRO A 1 120 ? 4.820 -15.134 -9.279 1.00 89.69 120 PRO A O 1
ATOM 934 N N . VAL A 1 121 ? 6.890 -15.303 -8.432 1.00 91.31 121 VAL A N 1
ATOM 935 C CA . VAL A 1 121 ? 7.540 -14.901 -9.690 1.00 91.31 121 VAL A CA 1
ATOM 936 C C . VAL A 1 121 ? 8.418 -16.005 -10.254 1.00 91.31 121 VAL A C 1
ATOM 938 O O . VAL A 1 121 ? 9.162 -16.671 -9.539 1.00 91.31 121 VAL A O 1
ATOM 941 N N . ASP A 1 122 ? 8.390 -16.136 -11.575 1.00 92.25 122 ASP A N 1
ATOM 942 C CA . ASP A 1 122 ? 9.464 -16.768 -12.327 1.00 92.25 122 ASP A CA 1
ATOM 943 C C . ASP A 1 122 ? 10.290 -15.666 -12.986 1.00 92.25 122 ASP A C 1
ATOM 945 O O . ASP A 1 122 ? 9.877 -15.107 -13.999 1.00 92.25 122 ASP A O 1
ATOM 949 N N . ILE A 1 123 ? 11.452 -15.355 -12.406 1.00 91.50 123 ILE A N 1
ATOM 950 C CA . ILE A 1 123 ? 12.327 -14.247 -12.830 1.00 91.50 123 ILE A CA 1
ATOM 951 C C . ILE A 1 123 ? 12.688 -14.339 -14.323 1.00 91.50 123 ILE A C 1
ATOM 953 O O . ILE A 1 123 ? 12.901 -13.319 -14.968 1.00 91.50 123 ILE A O 1
ATOM 957 N N . ARG A 1 124 ? 12.703 -15.543 -14.911 1.00 93.88 124 ARG A N 1
ATOM 958 C CA . ARG A 1 124 ? 13.027 -15.748 -16.335 1.00 93.88 124 ARG A CA 1
ATOM 959 C C . ARG A 1 124 ? 11.996 -15.135 -17.284 1.00 93.88 124 ARG A C 1
ATOM 961 O O . ARG A 1 124 ? 12.317 -14.907 -18.445 1.00 93.88 124 ARG A O 1
ATOM 968 N N . ASN A 1 125 ? 10.780 -14.890 -16.798 1.00 93.88 125 ASN A N 1
ATOM 969 C CA . ASN A 1 125 ? 9.694 -14.281 -17.564 1.00 93.88 125 ASN A CA 1
ATOM 970 C C . ASN A 1 125 ? 9.621 -12.757 -17.380 1.00 93.88 125 ASN A C 1
ATOM 972 O O . ASN A 1 125 ? 8.675 -12.140 -17.865 1.00 93.88 125 ASN A O 1
ATOM 976 N N . TRP A 1 126 ? 10.584 -12.150 -16.680 1.00 95.62 126 TRP A N 1
ATOM 977 C CA . TRP A 1 126 ? 10.625 -10.711 -16.444 1.00 95.62 126 TRP A CA 1
ATOM 978 C C . TRP A 1 126 ? 11.740 -10.037 -17.243 1.00 95.62 126 TRP A C 1
ATOM 980 O O . TRP A 1 126 ? 12.849 -10.557 -17.347 1.00 95.62 126 TRP A O 1
ATOM 990 N N . THR A 1 127 ? 11.452 -8.845 -17.770 1.00 94.50 127 THR A N 1
ATOM 991 C CA . THR A 1 127 ? 12.451 -8.012 -18.460 1.00 94.50 127 THR A CA 1
ATOM 992 C C . THR A 1 127 ? 13.467 -7.404 -17.489 1.00 94.50 127 THR A C 1
ATOM 994 O O . THR A 1 127 ? 14.638 -7.263 -17.829 1.00 94.50 127 THR A O 1
ATOM 997 N N . HIS A 1 128 ? 13.028 -7.093 -16.268 1.00 93.88 128 HIS A N 1
ATOM 998 C CA . HIS A 1 128 ? 13.850 -6.568 -15.175 1.00 93.88 128 HIS A CA 1
ATOM 999 C C . HIS A 1 128 ? 13.714 -7.481 -13.959 1.00 93.88 128 HIS A C 1
ATOM 1001 O O . HIS A 1 128 ? 12.816 -8.319 -13.901 1.00 93.88 128 HIS A O 1
ATOM 1007 N N . ASN A 1 129 ? 14.571 -7.323 -12.952 1.00 96.38 129 ASN A N 1
ATOM 1008 C CA . ASN A 1 129 ? 14.324 -8.006 -11.686 1.00 96.38 129 ASN A CA 1
ATOM 1009 C C . ASN A 1 129 ? 12.957 -7.540 -11.122 1.00 96.38 129 ASN A C 1
ATOM 1011 O O . ASN A 1 129 ? 12.748 -6.335 -11.007 1.00 96.38 129 ASN A O 1
ATOM 1015 N N . PRO A 1 130 ? 12.029 -8.454 -10.775 1.00 96.69 130 PRO A N 1
ATOM 1016 C CA . PRO A 1 130 ? 10.682 -8.104 -10.312 1.00 96.69 130 PRO A CA 1
ATOM 1017 C C . PRO A 1 130 ? 10.658 -7.252 -9.043 1.00 96.69 130 PRO A C 1
ATOM 1019 O O . PRO A 1 130 ? 9.684 -6.548 -8.813 1.00 96.69 130 PRO A O 1
ATOM 1022 N N . PHE A 1 131 ? 11.715 -7.307 -8.236 1.00 96.81 131 PHE A N 1
ATOM 1023 C CA . PHE A 1 131 ? 11.870 -6.514 -7.016 1.00 96.81 131 PHE A CA 1
ATOM 1024 C C . PHE A 1 131 ? 12.897 -5.383 -7.194 1.00 96.81 131 PHE A C 1
ATOM 1026 O O . PHE A 1 131 ? 13.415 -4.847 -6.224 1.00 96.81 131 PHE A O 1
ATOM 1033 N N . ASN A 1 132 ? 13.211 -5.025 -8.444 1.00 97.56 132 ASN A N 1
ATOM 1034 C CA . ASN A 1 132 ? 13.926 -3.804 -8.806 1.00 97.56 132 ASN A CA 1
ATOM 1035 C C . ASN A 1 132 ? 12.970 -2.906 -9.612 1.00 97.56 132 ASN A C 1
ATOM 1037 O O . ASN A 1 132 ? 12.887 -3.052 -10.837 1.00 97.56 132 ASN A O 1
ATOM 1041 N N . PRO A 1 133 ? 12.214 -2.021 -8.944 1.00 98.12 133 PRO A N 1
ATOM 1042 C CA . PRO A 1 133 ? 11.231 -1.174 -9.602 1.00 98.12 133 PRO A CA 1
ATOM 1043 C C . PRO A 1 133 ? 11.882 -0.337 -10.696 1.00 98.12 133 PRO A C 1
ATOM 1045 O O . PRO A 1 133 ? 12.872 0.350 -10.462 1.00 98.12 133 PRO A O 1
ATOM 1048 N N . THR A 1 134 ? 11.327 -0.418 -11.901 1.00 98.25 134 THR A N 1
ATOM 1049 C CA . THR A 1 134 ? 11.897 0.237 -13.082 1.00 98.25 134 THR A CA 1
ATOM 1050 C C . THR A 1 134 ? 10.850 1.145 -13.717 1.00 98.25 134 THR A C 1
ATOM 1052 O O . THR A 1 134 ? 9.736 0.699 -14.004 1.00 98.25 134 THR A O 1
ATOM 1055 N N . LEU A 1 135 ? 11.184 2.420 -13.910 1.00 98.50 135 LEU A N 1
ATOM 1056 C CA . LEU A 1 135 ? 10.270 3.439 -14.419 1.00 98.50 135 LEU A CA 1
ATOM 1057 C C . LEU A 1 135 ? 10.422 3.596 -15.935 1.00 98.50 135 LEU A C 1
ATOM 1059 O O . LEU A 1 135 ? 11.525 3.551 -16.471 1.00 98.50 135 LEU A O 1
ATOM 1063 N N . TYR A 1 136 ? 9.302 3.771 -16.626 1.00 98.56 136 TYR A N 1
ATOM 1064 C CA . TYR A 1 136 ? 9.231 3.913 -18.074 1.00 98.56 136 TYR A CA 1
ATOM 1065 C C . TYR A 1 136 ? 8.363 5.110 -18.462 1.00 98.56 136 TYR A C 1
ATOM 1067 O O . TYR A 1 136 ? 7.355 5.383 -17.811 1.00 98.56 136 TYR A O 1
ATOM 1075 N N . THR A 1 137 ? 8.694 5.773 -19.574 1.00 98.25 137 THR A N 1
ATOM 1076 C CA . THR A 1 137 ? 7.955 6.949 -20.087 1.00 98.25 137 THR A CA 1
ATOM 1077 C C . THR A 1 137 ? 6.501 6.668 -20.475 1.00 98.25 137 THR A C 1
ATOM 1079 O O . THR A 1 137 ? 5.700 7.592 -20.586 1.00 98.25 137 THR A O 1
ATOM 1082 N N . ARG A 1 138 ? 6.170 5.403 -20.744 1.00 97.50 138 ARG A N 1
ATOM 1083 C CA . ARG A 1 138 ? 4.829 4.859 -21.003 1.00 97.50 138 ARG A CA 1
ATOM 1084 C C . ARG A 1 138 ? 4.895 3.340 -20.937 1.00 97.50 138 ARG A C 1
ATOM 1086 O O . ARG A 1 138 ? 5.939 2.774 -20.623 1.00 97.50 138 ARG A O 1
ATOM 1093 N N . ALA A 1 139 ? 3.801 2.667 -21.273 1.00 96.12 139 ALA A N 1
ATOM 1094 C CA . ALA A 1 139 ? 3.795 1.213 -21.308 1.00 96.12 139 ALA A CA 1
ATOM 1095 C C . ALA A 1 139 ? 4.859 0.655 -22.282 1.00 96.12 139 ALA A C 1
ATOM 1097 O O . ALA A 1 139 ? 5.013 1.166 -23.396 1.00 96.12 139 ALA A O 1
ATOM 1098 N N . MET A 1 140 ? 5.597 -0.383 -21.878 1.00 96.19 140 MET A N 1
ATOM 1099 C CA . MET A 1 140 ? 6.670 -0.999 -22.674 1.00 96.19 140 MET A CA 1
ATOM 1100 C C . MET A 1 140 ? 6.163 -1.473 -24.041 1.00 96.19 140 MET A C 1
ATOM 1102 O O . MET A 1 140 ? 6.798 -1.236 -25.066 1.00 96.19 140 MET A O 1
ATOM 1106 N N . GLU A 1 141 ? 4.974 -2.073 -24.084 1.00 95.19 141 GLU A N 1
ATOM 1107 C CA . GLU A 1 141 ? 4.308 -2.518 -25.310 1.00 95.19 141 GLU A CA 1
ATOM 1108 C C . GLU A 1 141 ? 3.887 -1.362 -26.232 1.00 95.19 141 GLU A C 1
ATOM 1110 O O . GLU A 1 141 ? 3.693 -1.562 -27.431 1.00 95.19 141 GLU A O 1
ATOM 1115 N N . ALA A 1 142 ? 3.786 -0.147 -25.688 1.00 96.56 142 ALA A N 1
ATOM 1116 C CA . ALA A 1 142 ? 3.532 1.086 -26.426 1.00 96.56 142 ALA A CA 1
ATOM 1117 C C . ALA A 1 142 ? 4.828 1.839 -26.791 1.00 96.56 142 ALA A C 1
ATOM 1119 O O . ALA A 1 142 ? 4.764 3.000 -27.205 1.00 96.56 142 ALA A O 1
ATOM 1120 N N . GLY A 1 143 ? 5.994 1.195 -26.646 1.00 97.31 143 GLY A N 1
ATOM 1121 C CA . GLY A 1 143 ? 7.302 1.770 -26.963 1.00 97.31 143 GLY A CA 1
ATOM 1122 C C . GLY A 1 143 ? 7.853 2.696 -25.880 1.00 97.31 143 GLY A C 1
ATOM 1123 O O . GLY A 1 143 ? 8.552 3.648 -26.209 1.00 97.31 143 GLY A O 1
ATOM 1124 N N . GLY A 1 144 ? 7.500 2.466 -24.612 1.00 97.81 144 GLY A N 1
ATOM 1125 C CA . GLY A 1 144 ? 8.100 3.188 -23.492 1.00 97.81 144 GLY A CA 1
ATOM 1126 C C . GLY A 1 144 ? 9.604 2.959 -23.386 1.00 97.81 144 GLY A C 1
ATOM 1127 O O . GLY A 1 144 ? 10.099 1.864 -23.650 1.00 97.81 144 GLY A O 1
ATOM 1128 N N . GLU A 1 145 ? 10.308 3.998 -22.955 1.00 98.06 145 GLU A N 1
ATOM 1129 C CA . GLU A 1 145 ? 11.748 3.982 -22.703 1.00 98.06 145 GLU A CA 1
ATOM 1130 C C . GLU A 1 145 ? 11.994 4.035 -21.196 1.00 98.06 145 GLU A C 1
ATOM 1132 O O . GLU A 1 145 ? 11.292 4.760 -20.486 1.00 98.06 145 GLU A O 1
ATOM 1137 N N . GLU A 1 146 ? 12.969 3.257 -20.724 1.00 98.12 146 GLU A N 1
ATOM 1138 C CA . GLU A 1 146 ? 13.401 3.269 -19.327 1.00 98.12 146 GLU A CA 1
ATOM 1139 C C . GLU A 1 146 ? 13.962 4.645 -18.957 1.00 98.12 146 GLU A C 1
ATOM 1141 O O . GLU A 1 146 ? 14.754 5.229 -19.701 1.00 98.12 146 GLU A O 1
ATOM 1146 N N . ILE A 1 147 ? 13.557 5.148 -17.796 1.00 98.12 147 ILE A N 1
ATOM 1147 C CA . ILE A 1 147 ? 14.007 6.416 -17.224 1.00 98.12 147 ILE A CA 1
ATOM 1148 C C . ILE A 1 147 ? 14.369 6.223 -15.753 1.00 98.12 147 ILE A C 1
ATOM 1150 O O . ILE A 1 147 ? 13.878 5.313 -15.083 1.00 98.12 147 ILE A O 1
ATOM 1154 N N . SER A 1 148 ? 15.228 7.098 -15.239 1.00 98.00 148 SER A N 1
ATOM 1155 C CA . SER A 1 148 ? 15.514 7.162 -13.806 1.00 98.00 148 SER A CA 1
ATOM 1156 C C . SER A 1 148 ? 14.269 7.574 -13.016 1.00 98.00 148 SER A C 1
ATOM 1158 O O . SER A 1 148 ? 13.389 8.256 -13.542 1.00 98.00 148 SER A O 1
ATOM 1160 N N . LEU A 1 149 ? 14.213 7.192 -11.737 1.00 98.12 149 LEU A N 1
ATOM 1161 C CA . LEU A 1 149 ? 13.227 7.753 -10.812 1.00 98.12 149 LEU A CA 1
ATOM 1162 C C . LEU A 1 149 ? 13.421 9.277 -10.708 1.00 98.12 149 LEU A C 1
ATOM 1164 O O . LEU A 1 149 ? 14.572 9.720 -10.691 1.00 98.12 149 LEU A O 1
ATOM 1168 N N . PRO A 1 150 ? 12.333 10.059 -10.615 1.00 98.06 150 PRO A N 1
ATOM 1169 C CA . PRO A 1 150 ? 12.416 11.514 -10.614 1.00 98.06 150 PRO A CA 1
ATOM 1170 C C . PRO A 1 150 ? 13.109 12.045 -9.352 1.00 98.06 150 PRO A C 1
ATOM 1172 O O . PRO A 1 150 ? 12.880 11.545 -8.244 1.00 98.06 150 PRO A O 1
ATOM 1175 N N . GLU A 1 151 ? 13.931 13.078 -9.506 1.00 97.50 151 GLU A N 1
ATOM 1176 C CA . GLU A 1 151 ? 14.539 13.844 -8.413 1.00 97.50 151 GLU A CA 1
ATOM 1177 C C . GLU A 1 151 ? 13.619 14.983 -7.932 1.00 97.50 151 GLU A C 1
ATOM 1179 O O . GLU A 1 151 ? 12.610 15.321 -8.553 1.00 97.50 151 GLU A O 1
ATOM 1184 N N . ASP A 1 152 ? 13.935 15.578 -6.780 1.00 95.69 152 ASP A N 1
ATOM 1185 C CA . ASP A 1 152 ? 13.140 16.686 -6.242 1.00 95.69 152 ASP A CA 1
ATOM 1186 C C . ASP A 1 152 ? 13.147 17.895 -7.188 1.00 95.69 152 ASP A C 1
ATOM 1188 O O . ASP A 1 152 ? 14.199 18.389 -7.595 1.00 95.69 152 ASP A O 1
ATOM 1192 N N . GLY A 1 153 ? 11.954 18.406 -7.497 1.00 93.88 153 GLY A N 1
ATOM 1193 C CA . GLY A 1 153 ? 11.756 19.519 -8.428 1.00 93.88 153 GLY A CA 1
ATOM 1194 C C . GLY A 1 153 ? 11.571 19.105 -9.890 1.00 93.88 153 GLY A C 1
ATOM 1195 O O . GLY A 1 153 ? 11.301 19.979 -10.715 1.00 93.88 153 GLY A O 1
ATOM 1196 N N . GLU A 1 154 ? 11.676 17.814 -10.215 1.00 96.25 154 GLU A N 1
ATOM 1197 C CA . GLU A 1 154 ? 11.286 17.291 -11.526 1.00 96.25 154 GLU A CA 1
ATOM 1198 C C . GLU A 1 154 ? 9.764 17.100 -11.625 1.00 96.25 154 GLU A C 1
ATOM 1200 O O . GLU A 1 154 ? 9.078 16.868 -10.629 1.00 96.25 154 GLU A O 1
ATOM 1205 N N . GLU A 1 155 ? 9.223 17.216 -12.838 1.00 95.12 155 GLU A N 1
ATOM 1206 C CA . GLU A 1 155 ? 7.808 16.943 -13.102 1.00 95.12 155 GLU A CA 1
ATOM 1207 C C . GLU A 1 155 ? 7.572 15.433 -13.227 1.00 95.12 155 GLU A C 1
ATOM 1209 O O . GLU A 1 155 ? 8.372 14.721 -13.836 1.00 95.12 155 GLU A O 1
ATOM 1214 N N . VAL A 1 156 ? 6.448 14.950 -12.692 1.00 96.75 156 VAL A N 1
ATOM 1215 C CA . VAL A 1 156 ? 6.007 13.561 -12.863 1.00 96.75 156 VAL A CA 1
ATOM 1216 C C . VAL A 1 156 ? 4.929 13.506 -13.940 1.00 96.75 156 VAL A C 1
ATOM 1218 O O . VAL A 1 156 ? 3.861 14.102 -13.802 1.00 96.75 156 VAL A O 1
ATOM 1221 N N . ASP A 1 157 ? 5.189 12.768 -15.018 1.00 96.69 157 ASP A N 1
ATOM 1222 C CA . ASP A 1 157 ? 4.205 12.576 -16.085 1.00 96.69 157 ASP A CA 1
ATOM 1223 C C . ASP A 1 157 ? 3.244 11.424 -15.718 1.00 96.69 157 ASP A C 1
ATOM 1225 O O . ASP A 1 157 ? 3.696 10.302 -15.461 1.00 96.69 157 ASP A O 1
ATOM 1229 N N . PRO A 1 158 ? 1.914 11.641 -15.711 1.00 93.12 158 PRO A N 1
ATOM 1230 C CA . PRO A 1 158 ? 0.933 10.584 -15.445 1.00 93.12 158 PRO A CA 1
ATOM 1231 C C . PRO A 1 158 ? 0.953 9.431 -16.469 1.00 93.12 158 PRO A C 1
ATOM 1233 O O . PRO A 1 158 ? 0.390 8.361 -16.211 1.00 93.12 158 PRO A O 1
ATOM 1236 N N . GLU A 1 159 ? 1.588 9.607 -17.630 1.00 95.00 159 GLU A N 1
ATOM 1237 C CA . GLU A 1 159 ? 1.789 8.531 -18.601 1.00 95.00 159 GLU A CA 1
ATOM 1238 C C . GLU A 1 159 ? 2.903 7.559 -18.208 1.00 95.00 159 GLU A C 1
ATOM 1240 O O . GLU A 1 159 ? 2.940 6.446 -18.740 1.00 95.00 159 GLU A O 1
ATOM 1245 N N . TRP A 1 160 ? 3.758 7.909 -17.244 1.00 97.56 160 TRP A N 1
ATOM 1246 C CA . TRP A 1 160 ? 4.808 7.013 -16.780 1.00 97.56 160 TRP A CA 1
ATOM 1247 C C . TRP A 1 160 ? 4.248 5.719 -16.186 1.00 97.56 160 TRP A C 1
ATOM 1249 O O . TRP A 1 160 ? 3.139 5.655 -15.644 1.00 97.56 160 TRP A O 1
ATOM 1259 N N . ARG A 1 161 ? 5.023 4.643 -16.312 1.00 97.19 161 ARG A N 1
ATOM 1260 C CA . ARG A 1 161 ? 4.679 3.311 -15.807 1.00 97.19 161 ARG A CA 1
ATOM 1261 C C . ARG A 1 161 ? 5.839 2.770 -14.992 1.00 97.19 161 ARG A C 1
ATOM 1263 O O . ARG A 1 161 ? 6.961 2.718 -15.483 1.00 97.19 161 ARG A O 1
ATOM 1270 N N . ILE A 1 162 ? 5.560 2.358 -13.761 1.00 97.94 162 ILE A N 1
ATOM 1271 C CA . ILE A 1 162 ? 6.519 1.651 -12.915 1.00 97.94 162 ILE A CA 1
ATOM 1272 C C . ILE A 1 162 ? 6.264 0.147 -13.010 1.00 97.94 162 ILE A C 1
ATOM 1274 O O . ILE A 1 162 ? 5.138 -0.320 -12.837 1.00 97.94 162 ILE A O 1
ATOM 1278 N N . TYR A 1 163 ? 7.314 -0.609 -13.312 1.00 97.94 163 TYR A N 1
ATOM 1279 C CA . TYR A 1 163 ? 7.272 -2.059 -13.441 1.00 97.94 163 TYR A CA 1
ATOM 1280 C C . TYR A 1 163 ? 7.985 -2.706 -12.257 1.00 97.94 163 TYR A C 1
ATOM 1282 O O . TYR A 1 163 ? 9.199 -2.575 -12.107 1.00 97.94 163 TYR A O 1
ATOM 1290 N N . ALA A 1 164 ? 7.216 -3.416 -11.434 1.00 97.69 164 ALA A N 1
ATOM 1291 C CA . ALA A 1 164 ? 7.678 -4.2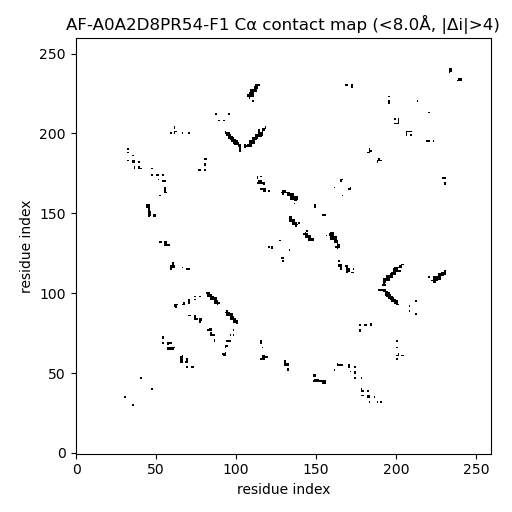62 -10.338 1.00 97.69 164 ALA A CA 1
ATOM 1292 C C . ALA A 1 164 ? 6.585 -5.284 -9.985 1.00 97.69 164 ALA A C 1
ATOM 1294 O O . ALA A 1 164 ? 5.404 -5.076 -10.287 1.00 97.69 164 ALA A O 1
ATOM 1295 N N . ARG A 1 165 ? 6.953 -6.379 -9.316 1.00 97.12 165 ARG A N 1
ATOM 1296 C CA . ARG A 1 165 ? 5.983 -7.289 -8.699 1.00 9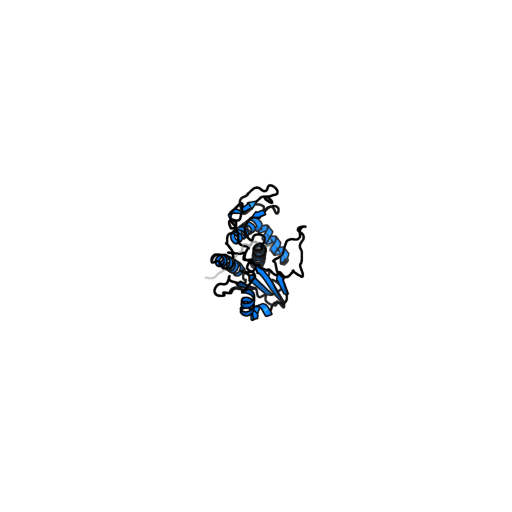7.12 165 ARG A CA 1
ATOM 1297 C C . ARG A 1 165 ? 5.188 -6.514 -7.646 1.00 97.12 165 ARG A C 1
ATOM 1299 O O . ARG A 1 165 ? 5.739 -5.785 -6.829 1.00 97.12 165 ARG A O 1
ATOM 1306 N N . SER A 1 166 ? 3.877 -6.697 -7.724 1.00 96.44 166 SER A N 1
ATOM 1307 C CA . SER A 1 166 ? 2.869 -6.167 -6.809 1.00 96.44 166 SER A CA 1
ATOM 1308 C C . SER A 1 166 ? 2.600 -4.672 -6.955 1.00 96.44 166 SER A C 1
ATOM 1310 O O . SER A 1 166 ? 1.861 -4.103 -6.162 1.00 96.44 166 SER A O 1
ATOM 1312 N N . ALA A 1 167 ? 3.140 -4.031 -8.001 1.00 97.00 167 ALA A N 1
ATOM 1313 C CA . ALA A 1 167 ? 2.864 -2.625 -8.294 1.00 97.00 167 ALA A CA 1
ATOM 1314 C C . ALA A 1 167 ? 1.369 -2.361 -8.501 1.00 97.00 167 ALA A C 1
ATOM 1316 O O . ALA A 1 167 ? 0.836 -1.417 -7.938 1.00 97.00 167 ALA A O 1
ATOM 1317 N N . GLY A 1 168 ? 0.688 -3.194 -9.286 1.00 93.75 168 GLY A N 1
ATOM 1318 C CA . GLY A 1 168 ? -0.755 -3.063 -9.502 1.00 93.75 168 GLY A CA 1
ATOM 1319 C C . GLY A 1 168 ? -1.629 -3.924 -8.592 1.00 93.75 168 GLY A C 1
ATOM 1320 O O . GLY A 1 168 ? -2.839 -3.804 -8.706 1.00 93.75 168 GLY A O 1
ATOM 1321 N N . ASP A 1 169 ? -1.028 -4.811 -7.794 1.00 96.06 169 ASP A N 1
ATOM 1322 C CA . ASP A 1 169 ? -1.717 -5.912 -7.103 1.00 96.06 169 ASP A CA 1
ATOM 1323 C C . ASP A 1 169 ? -0.864 -6.425 -5.917 1.00 96.06 169 ASP A C 1
ATOM 1325 O O . ASP A 1 169 ? 0.027 -7.255 -6.104 1.00 96.06 169 ASP A O 1
ATOM 1329 N N . ASP A 1 170 ? -0.955 -5.842 -4.718 1.00 96.06 170 ASP A N 1
ATOM 1330 C CA . ASP A 1 170 ? -1.796 -4.679 -4.374 1.00 96.06 170 ASP A CA 1
ATOM 1331 C C . ASP A 1 170 ? -1.057 -3.637 -3.508 1.00 96.06 170 ASP A C 1
ATOM 1333 O O . ASP A 1 170 ? -1.590 -3.001 -2.599 1.00 96.06 170 ASP A O 1
ATOM 1337 N N . LYS A 1 171 ? 0.232 -3.397 -3.796 1.00 97.62 171 LYS A N 1
ATOM 1338 C CA . LYS A 1 171 ? 1.016 -2.373 -3.072 1.00 97.62 171 LYS A CA 1
ATOM 1339 C C . LYS A 1 171 ? 0.636 -0.934 -3.448 1.00 97.62 171 LYS A C 1
ATOM 1341 O O . LYS A 1 171 ? 0.965 -0.012 -2.699 1.00 97.62 171 LYS A O 1
ATOM 1346 N N . ALA A 1 172 ? -0.035 -0.704 -4.581 1.00 96.62 172 ALA A N 1
ATOM 1347 C CA . ALA A 1 172 ? -0.429 0.644 -5.009 1.00 96.62 172 ALA A CA 1
ATOM 1348 C C . ALA A 1 172 ? -1.381 1.345 -4.018 1.00 96.62 172 ALA A C 1
ATOM 1350 O O . ALA A 1 172 ? -1.105 2.496 -3.666 1.00 96.62 172 ALA A O 1
ATOM 1351 N N . PRO A 1 173 ? -2.456 0.710 -3.512 1.00 97.06 173 PRO A N 1
ATOM 1352 C CA . PRO A 1 173 ? -3.273 1.292 -2.451 1.00 97.06 173 PRO A CA 1
ATOM 1353 C C . PRO A 1 173 ? -2.493 1.672 -1.196 1.00 97.06 173 PRO A C 1
ATOM 1355 O O . PRO A 1 173 ? -2.728 2.750 -0.654 1.00 97.06 173 PRO A O 1
ATOM 1358 N N . ILE A 1 174 ? -1.522 0.862 -0.762 1.00 98.00 174 ILE A N 1
ATOM 1359 C CA . ILE A 1 174 ? -0.659 1.190 0.388 1.00 98.00 174 ILE A CA 1
ATOM 1360 C C . ILE A 1 174 ? 0.115 2.484 0.106 1.00 98.00 174 ILE A C 1
ATOM 1362 O O . ILE A 1 174 ? 0.078 3.424 0.905 1.00 98.00 174 ILE A O 1
ATOM 1366 N N . ALA A 1 175 ? 0.736 2.573 -1.074 1.00 97.19 175 ALA A N 1
ATOM 1367 C CA . ALA A 1 175 ? 1.458 3.760 -1.526 1.00 97.19 175 ALA A CA 1
ATOM 1368 C C . ALA A 1 175 ? 0.559 4.995 -1.730 1.00 97.19 175 ALA A C 1
ATOM 1370 O O . ALA A 1 175 ? 1.059 6.115 -1.735 1.00 97.19 175 ALA A O 1
ATOM 1371 N N . ALA A 1 176 ? -0.759 4.824 -1.869 1.00 96.50 176 ALA A N 1
ATOM 1372 C CA . ALA A 1 176 ? -1.724 5.922 -1.918 1.00 96.50 176 ALA A CA 1
ATOM 1373 C C . ALA A 1 176 ? -2.236 6.329 -0.523 1.00 96.50 176 ALA A C 1
ATOM 1375 O O . ALA A 1 176 ? -2.456 7.515 -0.267 1.00 96.50 176 ALA A O 1
ATOM 1376 N N . ILE A 1 177 ? -2.415 5.371 0.390 1.00 97.50 177 ILE A N 1
ATOM 1377 C CA . ILE A 1 177 ? -2.885 5.609 1.761 1.00 97.50 177 ILE A CA 1
ATOM 1378 C C . ILE A 1 177 ? -1.836 6.378 2.568 1.00 97.50 177 ILE A C 1
ATOM 1380 O O . ILE A 1 177 ? -2.182 7.358 3.233 1.00 97.50 177 ILE A O 1
ATOM 1384 N N . LEU A 1 178 ? -0.562 5.978 2.498 1.00 97.75 178 LEU A N 1
ATOM 1385 C CA . LEU A 1 178 ? 0.501 6.584 3.308 1.00 97.75 178 LEU A CA 1
ATOM 1386 C C . LEU A 1 178 ? 0.634 8.105 3.073 1.00 97.75 178 LEU A C 1
ATOM 1388 O O . LEU A 1 178 ? 0.594 8.848 4.055 1.00 97.75 178 LEU A O 1
ATOM 1392 N N . PRO A 1 179 ? 0.682 8.627 1.830 1.00 97.62 179 PRO A N 1
ATOM 1393 C CA . PRO A 1 179 ? 0.734 10.070 1.581 1.00 97.62 179 PRO A CA 1
ATOM 1394 C C . PRO A 1 179 ? -0.515 10.820 2.048 1.00 97.62 179 PRO A C 1
ATOM 1396 O O . PRO A 1 179 ? -0.413 11.962 2.491 1.00 97.62 179 PRO A O 1
ATOM 1399 N N . VAL A 1 180 ? -1.697 10.194 1.999 1.00 96.81 180 VAL A N 1
ATOM 1400 C CA . VAL A 1 180 ? -2.919 10.795 2.556 1.00 96.81 180 VAL A CA 1
ATOM 1401 C C . VAL A 1 180 ? -2.775 10.962 4.068 1.00 96.81 180 VAL A C 1
ATOM 1403 O O . VAL A 1 180 ? -3.042 12.047 4.586 1.00 96.81 180 VAL A O 1
ATOM 1406 N N . LEU A 1 181 ? -2.292 9.936 4.771 1.00 96.19 181 LEU A N 1
ATOM 1407 C CA . LEU A 1 181 ? -2.051 10.007 6.212 1.00 96.19 181 LEU A CA 1
ATOM 1408 C C . LEU A 1 181 ? -0.961 11.032 6.566 1.00 96.19 181 LEU A C 1
ATOM 1410 O O . LEU A 1 181 ? -1.171 11.833 7.478 1.00 96.19 181 LEU A O 1
ATOM 1414 N N . ARG A 1 182 ? 0.141 11.091 5.801 1.00 96.75 182 ARG A N 1
ATOM 1415 C CA . ARG A 1 182 ? 1.175 12.140 5.928 1.00 96.75 182 ARG A CA 1
ATOM 1416 C C . ARG A 1 182 ? 0.566 13.532 5.774 1.00 96.75 182 ARG A C 1
ATOM 1418 O O . ARG A 1 182 ? 0.751 14.381 6.641 1.00 96.75 182 ARG A O 1
ATOM 1425 N N . SER A 1 183 ? -0.248 13.741 4.735 1.00 96.62 183 SER A N 1
ATOM 1426 C CA . SER A 1 183 ? -0.895 15.035 4.490 1.00 96.62 183 SER A CA 1
ATOM 1427 C C . SER A 1 183 ? -1.795 15.475 5.648 1.00 96.62 183 SER A C 1
ATOM 1429 O O . SER A 1 183 ? -1.840 16.659 5.989 1.00 96.62 183 SER A O 1
ATOM 1431 N N . PHE A 1 184 ? -2.492 14.526 6.281 1.00 94.50 184 PHE A N 1
ATOM 1432 C CA . PHE A 1 184 ? -3.368 14.789 7.418 1.00 94.50 184 PHE A CA 1
ATOM 1433 C C . PHE A 1 184 ? -2.566 15.140 8.669 1.00 94.50 184 PHE A C 1
ATOM 1435 O O . PHE A 1 184 ? -2.863 16.148 9.313 1.00 94.50 184 PHE A O 1
ATOM 1442 N N . ALA A 1 185 ? -1.516 14.369 8.960 1.00 92.31 185 ALA A N 1
ATOM 1443 C CA . ALA A 1 185 ? -0.612 14.623 10.074 1.00 92.31 185 ALA A CA 1
ATOM 1444 C C . ALA A 1 185 ? 0.067 16.002 9.959 1.00 92.31 185 ALA A C 1
ATOM 1446 O O . ALA A 1 185 ? 0.047 16.779 10.913 1.00 92.31 185 ALA A O 1
ATOM 1447 N N . GLU A 1 186 ? 0.601 16.346 8.784 1.00 93.81 186 GLU A N 1
ATOM 1448 C CA . GLU A 1 186 ? 1.305 17.615 8.551 1.00 93.81 186 GLU A CA 1
ATOM 1449 C C . GLU A 1 186 ? 0.370 18.831 8.540 1.00 93.81 186 GLU A C 1
ATOM 1451 O O . GLU A 1 186 ? 0.730 19.904 9.026 1.00 93.81 186 GLU A O 1
ATOM 1456 N N . SER A 1 187 ? -0.852 18.667 8.026 1.00 92.12 187 SER A N 1
ATOM 1457 C CA . SER A 1 187 ? -1.837 19.756 7.943 1.00 92.12 187 SER A CA 1
ATOM 1458 C C . SER A 1 187 ? -2.685 19.906 9.211 1.00 92.12 187 SER A C 1
ATOM 1460 O O . SER A 1 187 ? -3.556 20.775 9.267 1.00 92.12 187 SER A O 1
ATOM 1462 N N . GLY A 1 188 ? -2.484 19.047 10.217 1.00 90.62 188 GLY A N 1
ATOM 1463 C CA . GLY A 1 188 ? -3.320 18.996 11.420 1.00 90.62 188 GLY A CA 1
ATOM 1464 C C . GLY A 1 188 ? -4.784 18.642 11.131 1.00 90.62 188 GLY A C 1
ATOM 1465 O O . GLY A 1 188 ? -5.675 19.022 11.891 1.00 90.62 188 GLY A O 1
ATOM 1466 N N . ILE A 1 189 ? -5.047 17.948 10.021 1.00 90.94 189 ILE A N 1
ATOM 1467 C CA . ILE A 1 189 ? -6.381 17.483 9.643 1.00 90.94 189 ILE A CA 1
ATOM 1468 C C . ILE A 1 189 ? -6.618 16.135 10.305 1.00 90.94 189 ILE A C 1
ATOM 1470 O O . ILE A 1 189 ? -5.828 15.207 10.173 1.00 90.94 189 ILE A O 1
ATOM 1474 N N . THR A 1 190 ? -7.745 16.006 10.992 1.00 90.00 190 THR A N 1
ATOM 1475 C CA . THR A 1 190 ? -8.180 14.731 11.561 1.00 90.00 190 THR A CA 1
ATOM 1476 C C . THR A 1 190 ? -9.316 14.159 10.709 1.00 90.00 190 THR A C 1
ATOM 1478 O O . THR A 1 190 ? -10.205 14.920 10.307 1.00 90.00 190 THR A O 1
ATOM 1481 N N . PRO A 1 191 ? -9.336 12.843 10.420 1.00 91.56 191 PRO A N 1
ATOM 1482 C CA . PRO A 1 191 ? -10.496 12.203 9.807 1.00 91.56 191 PRO A CA 1
ATOM 1483 C C . PRO A 1 191 ? -11.770 12.412 10.639 1.00 91.56 191 PRO A C 1
ATOM 1485 O O . PRO A 1 191 ? -11.718 12.808 11.795 1.00 91.56 191 PRO A O 1
ATOM 1488 N N . THR A 1 192 ? -12.938 12.118 10.062 1.00 93.75 192 THR A N 1
ATOM 1489 C CA . THR A 1 192 ? -14.231 12.191 10.786 1.00 93.75 192 THR A CA 1
ATOM 1490 C C . THR A 1 192 ? -14.690 10.848 11.361 1.00 93.75 192 THR A C 1
ATOM 1492 O O . THR A 1 192 ? -15.771 10.760 11.940 1.00 93.75 192 THR A O 1
ATOM 1495 N N . SER A 1 193 ? -13.900 9.798 11.154 1.00 97.00 193 SER A N 1
ATOM 1496 C CA . SER A 1 193 ? -14.186 8.418 11.552 1.00 97.00 193 SER A CA 1
ATOM 1497 C C . SER A 1 193 ? -12.926 7.831 12.165 1.00 97.00 193 SER A C 1
ATOM 1499 O O . SER A 1 193 ? -11.833 8.210 11.742 1.00 97.00 193 SER A O 1
ATOM 1501 N N . ASN A 1 194 ? -13.071 6.882 13.086 1.00 98.38 194 ASN A N 1
ATOM 1502 C CA . ASN A 1 194 ? -11.960 5.989 13.397 1.00 98.38 194 ASN A CA 1
ATOM 1503 C C . ASN A 1 194 ? -11.597 5.210 12.128 1.00 98.38 194 ASN A C 1
ATOM 1505 O O . ASN A 1 194 ? -12.489 4.880 11.339 1.00 98.38 194 ASN A O 1
ATOM 1509 N N . LEU A 1 195 ? -10.314 4.920 11.936 1.00 98.38 195 LEU A N 1
ATOM 1510 C CA . LEU A 1 195 ? -9.845 4.059 10.854 1.00 98.38 195 LEU A CA 1
ATOM 1511 C C . LEU A 1 195 ? -9.154 2.844 11.463 1.00 98.38 195 LEU A C 1
ATOM 1513 O O . LEU A 1 195 ? -8.264 3.006 12.295 1.00 98.38 195 LEU A O 1
ATOM 1517 N N . ILE A 1 196 ? -9.569 1.655 11.042 1.00 98.69 196 ILE A N 1
ATOM 1518 C CA . ILE A 1 196 ? -8.908 0.392 11.356 1.00 98.69 196 ILE A CA 1
ATOM 1519 C C . ILE A 1 196 ? -8.337 -0.148 10.054 1.00 98.69 196 ILE A C 1
ATOM 1521 O O . ILE A 1 196 ? -9.058 -0.282 9.069 1.00 98.69 196 ILE A O 1
ATOM 1525 N N . PHE A 1 197 ? -7.045 -0.428 10.036 1.00 98.69 197 PHE A N 1
ATOM 1526 C CA . PHE A 1 197 ? -6.325 -0.958 8.891 1.00 98.69 197 PHE A CA 1
ATOM 1527 C C . PHE A 1 197 ? -6.006 -2.423 9.151 1.00 98.69 197 PHE A C 1
ATOM 1529 O O . PHE A 1 197 ? -5.474 -2.762 10.206 1.00 98.69 197 PHE A O 1
ATOM 1536 N N . MET A 1 198 ? -6.318 -3.272 8.183 1.00 98.50 198 MET A N 1
ATOM 1537 C CA . MET A 1 198 ? -6.029 -4.696 8.215 1.00 98.50 198 MET A CA 1
ATOM 1538 C C . MET A 1 198 ? -5.330 -5.053 6.910 1.00 98.50 198 MET A C 1
ATOM 1540 O O . MET A 1 198 ? -5.997 -5.194 5.886 1.00 98.50 198 MET A O 1
ATOM 1544 N N . PHE A 1 199 ? -3.996 -5.135 6.929 1.00 98.56 199 PHE A N 1
ATOM 1545 C CA . PHE A 1 199 ? -3.239 -5.503 5.733 1.00 98.56 199 PHE A CA 1
ATOM 1546 C C . PHE A 1 199 ? -2.785 -6.962 5.789 1.00 98.56 199 PHE A C 1
ATOM 1548 O O . PHE A 1 199 ? -2.031 -7.348 6.689 1.00 98.56 199 PHE A O 1
ATOM 1555 N N . ASP A 1 200 ? -3.264 -7.755 4.829 1.00 98.31 200 ASP A N 1
ATOM 1556 C CA . ASP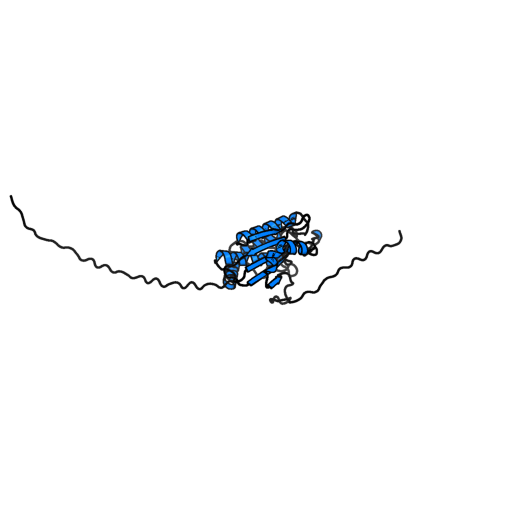 A 1 200 ? -3.028 -9.200 4.734 1.00 98.31 200 ASP A CA 1
ATOM 1557 C C . ASP A 1 200 ? -1.705 -9.519 4.022 1.00 98.31 200 ASP A C 1
ATOM 1559 O O . ASP A 1 200 ? -1.351 -8.894 3.026 1.00 98.31 200 ASP A O 1
ATOM 1563 N N . GLY A 1 201 ? -0.957 -10.483 4.556 1.00 98.06 201 GLY A N 1
ATOM 1564 C CA . GLY A 1 201 ? 0.288 -10.994 3.981 1.00 98.06 201 GLY A CA 1
ATOM 1565 C C . GLY A 1 201 ? 0.138 -12.373 3.333 1.00 98.06 201 GLY A C 1
ATOM 1566 O O . GLY A 1 201 ? 1.149 -13.044 3.096 1.00 98.06 201 GLY A O 1
ATOM 1567 N N . GLU A 1 202 ? -1.093 -12.849 3.137 1.00 97.56 202 GLU A N 1
ATOM 1568 C CA . GLU A 1 202 ? -1.385 -14.194 2.634 1.00 97.56 202 GLU A CA 1
ATOM 1569 C C . GLU A 1 202 ? -2.486 -14.260 1.562 1.00 97.56 202 GLU A C 1
ATOM 1571 O O . GLU A 1 202 ? -2.874 -15.378 1.205 1.00 97.56 202 GLU A O 1
ATOM 1576 N N . GLU A 1 203 ? -2.998 -13.133 1.055 1.00 97.19 203 GLU A N 1
ATOM 1577 C CA . GLU A 1 203 ? -4.136 -13.095 0.114 1.00 97.19 203 GLU A CA 1
ATOM 1578 C C . GLU A 1 203 ? -3.879 -13.989 -1.101 1.00 97.19 203 GLU A C 1
ATOM 1580 O O . GLU A 1 203 ? -4.649 -14.912 -1.393 1.00 97.19 203 GLU A O 1
ATOM 1585 N N . GLU A 1 204 ? -2.689 -13.860 -1.681 1.00 96.00 204 GLU A N 1
ATOM 1586 C CA . GLU A 1 204 ? -2.301 -14.528 -2.922 1.00 96.00 204 GLU A CA 1
ATOM 1587 C C . GLU A 1 204 ? -2.021 -16.024 -2.695 1.00 96.00 204 GLU A C 1
ATOM 1589 O O . GLU A 1 204 ? -1.899 -16.821 -3.635 1.00 96.00 204 GLU A O 1
ATOM 1594 N N . ALA A 1 205 ? -1.921 -16.426 -1.424 1.00 94.44 205 ALA A N 1
ATOM 1595 C CA . ALA A 1 205 ? -1.816 -17.805 -0.967 1.00 94.44 205 ALA A CA 1
ATOM 1596 C C . ALA A 1 205 ? -3.117 -18.342 -0.329 1.00 94.44 205 ALA A C 1
ATOM 1598 O O . ALA A 1 205 ? -3.139 -19.456 0.221 1.00 94.44 205 ALA A O 1
ATOM 1599 N N . GLY A 1 206 ? -4.213 -17.591 -0.464 1.00 93.44 206 GLY A N 1
ATOM 1600 C CA . GLY A 1 206 ? -5.567 -17.966 -0.074 1.00 93.44 206 GLY A CA 1
ATOM 1601 C C . GLY A 1 206 ? -5.935 -17.652 1.375 1.00 93.44 206 GLY A C 1
ATOM 1602 O O . GLY A 1 206 ? -6.854 -18.295 1.887 1.00 93.44 206 GLY A O 1
ATOM 1603 N N . SER A 1 207 ? -5.220 -16.736 2.040 1.00 94.56 207 SER A N 1
ATOM 1604 C CA . SER A 1 207 ? -5.562 -16.178 3.361 1.00 94.56 207 SER A CA 1
ATOM 1605 C C . SER A 1 207 ? -5.893 -17.240 4.418 1.00 94.56 207 SER A C 1
ATOM 1607 O O . SER A 1 207 ? -6.871 -17.137 5.163 1.00 94.56 207 SER A O 1
ATOM 1609 N N . ARG A 1 208 ? -5.102 -18.319 4.481 1.00 93.69 208 ARG A N 1
ATOM 1610 C CA . ARG A 1 208 ? -5.438 -19.505 5.292 1.00 93.69 208 ARG A CA 1
ATOM 1611 C C . ARG A 1 208 ? -5.504 -19.203 6.786 1.00 93.69 208 ARG A C 1
ATOM 1613 O O . ARG A 1 208 ? -6.300 -19.831 7.482 1.00 93.69 208 ARG A O 1
ATOM 1620 N N . ASN A 1 209 ? -4.693 -18.259 7.260 1.00 97.56 209 ASN A N 1
ATOM 1621 C CA . ASN A 1 209 ? -4.642 -17.868 8.667 1.00 97.56 209 ASN A CA 1
ATOM 1622 C C . ASN A 1 209 ? -5.523 -16.649 8.995 1.00 97.56 209 ASN A C 1
ATOM 1624 O O . ASN A 1 209 ? -5.640 -16.277 10.161 1.00 97.56 209 ASN A O 1
ATOM 1628 N N . LEU A 1 210 ? -6.191 -16.048 8.002 1.00 97.00 210 LEU A N 1
ATOM 1629 C CA . LEU A 1 210 ? -6.968 -14.816 8.172 1.00 97.00 210 LEU A CA 1
ATOM 1630 C C . LEU A 1 210 ? -8.073 -14.951 9.222 1.00 97.00 210 LEU A C 1
ATOM 1632 O O . LEU A 1 210 ? -8.243 -14.060 10.045 1.00 97.00 210 LEU A O 1
ATOM 1636 N N . ALA A 1 211 ? -8.777 -16.086 9.255 1.00 97.31 211 ALA A N 1
ATOM 1637 C CA . ALA A 1 211 ? -9.805 -16.337 10.266 1.00 97.31 211 ALA A CA 1
ATOM 1638 C C . ALA A 1 211 ? -9.236 -16.282 11.695 1.00 97.31 211 ALA A C 1
ATOM 1640 O O . ALA A 1 211 ? -9.835 -15.668 12.573 1.00 97.31 211 ALA A O 1
ATOM 1641 N N . GLN A 1 212 ? -8.051 -16.858 11.915 1.00 98.31 212 GLN A N 1
ATOM 1642 C CA . GLN A 1 212 ? -7.388 -16.821 13.216 1.00 98.31 212 GLN A CA 1
ATOM 1643 C C . GLN A 1 212 ? -6.929 -15.401 13.568 1.00 98.31 212 GLN A C 1
ATOM 1645 O O . GLN A 1 212 ? -7.084 -14.973 14.709 1.00 98.31 212 GLN A O 1
ATOM 1650 N N . TYR A 1 213 ? -6.416 -14.640 12.600 1.00 98.38 213 TYR A N 1
ATOM 1651 C CA . TYR A 1 213 ? -6.092 -13.231 12.815 1.00 98.38 213 TYR A CA 1
ATOM 1652 C C . TYR A 1 213 ? -7.321 -12.393 13.181 1.00 98.38 213 TYR A C 1
ATOM 1654 O O . TYR A 1 213 ? -7.247 -11.550 14.073 1.00 98.38 213 TYR A O 1
ATOM 1662 N N . MET A 1 214 ? -8.461 -12.649 12.538 1.00 97.56 214 MET A N 1
ATOM 1663 C CA . MET A 1 214 ? -9.720 -11.981 12.867 1.00 97.56 214 MET A CA 1
ATOM 1664 C C . MET A 1 214 ? -10.211 -12.333 14.274 1.00 97.56 214 MET A C 1
ATOM 1666 O O . MET A 1 214 ? -10.735 -11.462 14.959 1.00 97.56 214 MET A O 1
ATOM 1670 N N . GLU A 1 215 ? -10.016 -13.575 14.727 1.00 98.19 215 GLU A N 1
ATOM 1671 C CA . GLU A 1 215 ? -10.289 -13.971 16.114 1.00 98.19 215 GLU A CA 1
ATOM 1672 C C . GLU A 1 215 ? -9.351 -13.265 17.104 1.00 98.19 215 GLU A C 1
ATOM 1674 O O . GLU A 1 215 ? -9.798 -12.810 18.152 1.00 98.19 215 GLU A O 1
ATOM 1679 N N . MET A 1 216 ? -8.061 -13.127 16.776 1.00 98.19 216 MET A N 1
ATOM 1680 C CA . MET A 1 216 ? -7.090 -12.410 17.616 1.00 98.19 216 MET A CA 1
ATOM 1681 C C . MET A 1 216 ? -7.404 -10.914 17.741 1.00 98.19 216 MET A C 1
ATOM 1683 O O . MET A 1 216 ? -7.144 -10.326 18.788 1.00 98.19 216 MET A O 1
ATOM 1687 N N . ALA A 1 217 ? -7.950 -10.310 16.685 1.00 97.88 217 ALA A N 1
ATOM 1688 C CA . ALA A 1 217 ? -8.289 -8.892 16.615 1.00 97.88 217 ALA A CA 1
ATOM 1689 C C . ALA A 1 217 ? -9.788 -8.612 16.834 1.00 97.88 217 ALA A C 1
ATOM 1691 O O . ALA A 1 217 ? -10.242 -7.503 16.544 1.00 97.88 217 ALA A O 1
ATOM 1692 N N . SER A 1 218 ? -10.572 -9.587 17.315 1.00 97.62 218 SER A N 1
ATOM 1693 C CA . SER A 1 218 ? -12.041 -9.509 17.329 1.00 97.62 218 SER A CA 1
ATOM 1694 C C . SER A 1 218 ? -12.561 -8.257 18.027 1.00 97.62 218 SER A C 1
ATOM 1696 O O . SER A 1 218 ? -13.430 -7.579 17.487 1.00 97.62 218 SER A O 1
ATOM 1698 N N . ASP A 1 219 ? -11.969 -7.902 19.169 1.00 97.06 219 ASP A N 1
ATOM 1699 C CA . ASP A 1 219 ? -12.370 -6.740 19.967 1.00 97.06 219 ASP A CA 1
ATOM 1700 C C . ASP A 1 219 ? -12.297 -5.429 19.166 1.00 97.06 219 ASP A C 1
ATOM 1702 O O . ASP A 1 219 ? -13.139 -4.551 19.336 1.00 97.06 219 ASP A O 1
ATOM 1706 N N . VAL A 1 220 ? -11.318 -5.313 18.264 1.00 97.06 220 VAL A N 1
ATOM 1707 C CA . VAL A 1 220 ? -11.109 -4.136 17.410 1.00 97.06 220 VAL A CA 1
ATOM 1708 C C . VAL A 1 220 ? -11.965 -4.222 16.145 1.00 97.06 220 VAL A C 1
ATOM 1710 O O . VAL A 1 220 ? -12.562 -3.230 15.722 1.00 97.06 220 VAL A O 1
ATOM 1713 N N . LEU A 1 221 ? -12.041 -5.404 15.525 1.00 97.50 221 LEU A N 1
ATOM 1714 C CA . LEU A 1 221 ? -12.758 -5.597 14.262 1.00 97.50 221 LEU A CA 1
ATOM 1715 C C . LEU A 1 221 ? -14.282 -5.513 14.424 1.00 97.50 221 LEU A C 1
ATOM 1717 O O . LEU A 1 221 ? -14.964 -5.074 13.498 1.00 97.50 221 LEU A O 1
ATOM 1721 N N . GLU A 1 222 ? -14.822 -5.887 15.585 1.00 97.62 222 GLU A N 1
ATOM 1722 C CA . GLU A 1 222 ? -16.252 -5.765 15.898 1.00 97.62 222 GLU A CA 1
ATOM 1723 C C . GLU A 1 222 ? -16.728 -4.305 15.977 1.00 97.62 222 GLU A C 1
ATOM 1725 O O . GLU A 1 222 ? -17.922 -4.038 15.831 1.00 97.62 222 GLU A O 1
ATOM 1730 N N . GLU A 1 223 ? -15.816 -3.344 16.158 1.00 97.62 223 GLU A N 1
ATOM 1731 C CA . GLU A 1 223 ? -16.148 -1.916 16.157 1.00 97.62 223 GLU A CA 1
ATOM 1732 C C . GLU A 1 223 ? -16.378 -1.343 14.751 1.00 97.62 223 GLU A C 1
ATOM 1734 O O . GLU A 1 223 ? -16.831 -0.204 14.632 1.00 97.62 223 GLU A O 1
ATOM 1739 N N . ILE A 1 224 ? -16.023 -2.072 13.687 1.00 98.62 224 ILE A N 1
ATOM 1740 C CA . ILE A 1 224 ? -16.070 -1.577 12.308 1.00 98.62 224 ILE A CA 1
ATOM 1741 C C . ILE A 1 224 ? -17.514 -1.537 11.793 1.00 98.62 224 ILE A C 1
ATOM 1743 O O . ILE A 1 224 ? -18.182 -2.562 11.675 1.00 98.62 224 ILE A O 1
ATOM 1747 N N . ASP A 1 225 ? -17.966 -0.352 11.377 1.00 98.44 225 ASP A N 1
ATOM 1748 C CA . ASP A 1 225 ? -19.297 -0.164 10.786 1.00 98.44 225 ASP A CA 1
ATOM 1749 C C . ASP A 1 225 ? -19.327 -0.507 9.290 1.00 98.44 225 ASP A C 1
ATOM 1751 O O . ASP A 1 225 ? -20.340 -0.968 8.759 1.00 98.44 225 ASP A O 1
ATOM 1755 N N . ILE A 1 226 ? -18.236 -0.204 8.576 1.00 97.69 226 ILE A N 1
ATOM 1756 C CA . ILE A 1 226 ? -18.124 -0.359 7.121 1.00 97.69 226 ILE A CA 1
ATOM 1757 C C . ILE A 1 226 ? -16.712 -0.814 6.771 1.00 97.69 226 ILE A C 1
ATOM 1759 O O . ILE A 1 226 ? -15.744 -0.148 7.131 1.00 97.69 226 ILE A O 1
ATOM 1763 N N . TRP A 1 227 ? -16.615 -1.889 5.991 1.00 97.62 227 TRP A N 1
ATOM 1764 C CA . TRP A 1 227 ? -15.373 -2.312 5.355 1.00 97.62 227 TRP A CA 1
ATOM 1765 C C . TRP A 1 227 ? -15.207 -1.700 3.965 1.00 97.62 227 TRP A C 1
ATOM 1767 O O . TRP A 1 227 ? -16.129 -1.706 3.146 1.00 97.62 227 TRP A O 1
ATOM 1777 N N . LEU A 1 228 ? -14.003 -1.207 3.702 1.00 97.12 228 LEU A N 1
ATOM 1778 C CA . LEU A 1 228 ? -13.524 -0.739 2.413 1.00 97.12 228 LEU A CA 1
ATOM 1779 C C . LEU A 1 228 ? -12.368 -1.645 1.992 1.00 97.12 228 LEU A C 1
ATOM 1781 O O . LEU A 1 228 ? -11.355 -1.717 2.681 1.00 97.12 228 LEU A O 1
ATOM 1785 N N . PHE A 1 229 ? -12.531 -2.328 0.867 1.00 96.81 229 PHE A N 1
ATOM 1786 C CA . PHE A 1 229 ? -11.489 -3.146 0.256 1.00 96.81 229 PHE A CA 1
ATOM 1787 C C . PHE A 1 229 ? -10.889 -2.347 -0.894 1.00 96.81 229 PHE A C 1
ATOM 1789 O O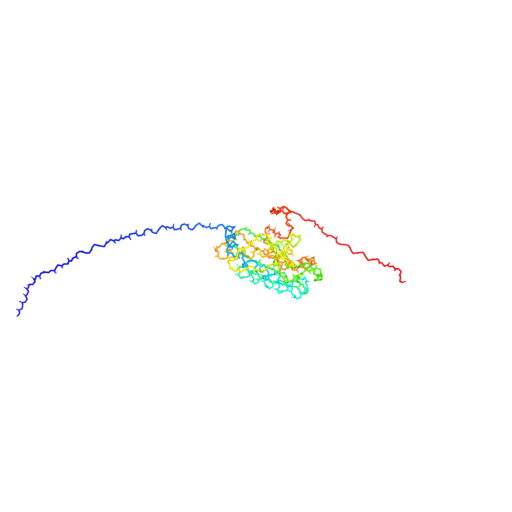 . PHE A 1 229 ? -11.636 -1.888 -1.765 1.00 96.81 229 PHE A O 1
ATOM 1796 N N . PHE A 1 230 ? -9.571 -2.158 -0.884 1.00 94.56 230 PHE A N 1
ATOM 1797 C CA . PHE A 1 230 ? -8.865 -1.494 -1.983 1.00 94.56 230 PHE A CA 1
ATOM 1798 C C . PHE A 1 230 ? -8.183 -2.461 -2.944 1.00 94.56 230 PHE A C 1
ATOM 1800 O O . PHE A 1 230 ? -7.321 -2.040 -3.692 1.00 94.56 230 PHE A O 1
ATOM 1807 N N . ASP A 1 231 ? -8.671 -3.692 -3.005 1.00 91.38 231 ASP A N 1
ATOM 1808 C CA . ASP A 1 231 ? -8.205 -4.724 -3.917 1.00 91.38 231 ASP A CA 1
ATOM 1809 C C . ASP A 1 231 ? -9.262 -4.959 -5.012 1.00 91.38 231 ASP A C 1
ATOM 1811 O O . ASP A 1 231 ? -10.363 -5.477 -4.784 1.00 91.38 231 ASP A O 1
ATOM 1815 N N . GLY A 1 232 ? -8.971 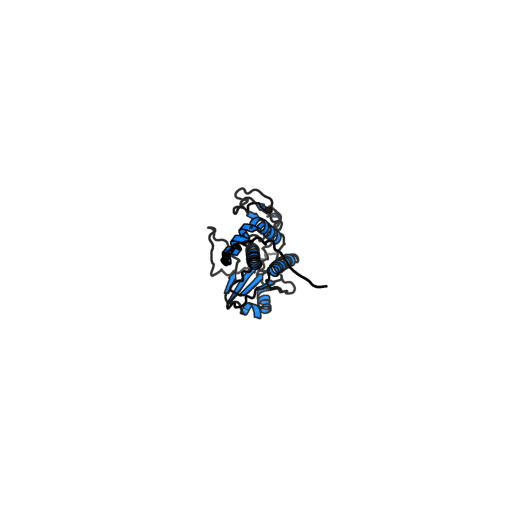-4.475 -6.217 1.00 85.50 232 GLY A N 1
ATOM 1816 C CA . GLY A 1 232 ? -9.843 -4.671 -7.363 1.00 85.50 232 GLY A CA 1
ATOM 1817 C C . GLY A 1 232 ? -9.306 -4.041 -8.644 1.00 85.50 232 GLY A C 1
ATOM 1818 O O . GLY A 1 232 ? -8.570 -3.054 -8.615 1.00 85.50 232 GLY A O 1
ATOM 1819 N N . PRO A 1 233 ? -9.710 -4.560 -9.818 1.00 83.56 233 PRO A N 1
ATOM 1820 C CA . PRO A 1 233 ? -9.165 -4.092 -11.083 1.00 83.56 233 PRO A CA 1
ATOM 1821 C C . PRO A 1 233 ? -9.524 -2.624 -11.328 1.00 83.56 233 PRO A C 1
ATOM 1823 O O . PRO A 1 233 ? -10.603 -2.161 -10.960 1.00 83.56 233 PRO A O 1
ATOM 1826 N N . ALA A 1 234 ? -8.677 -1.892 -12.049 1.00 85.12 234 ALA A N 1
ATOM 1827 C CA . ALA A 1 234 ? -9.079 -0.606 -12.606 1.00 85.12 234 ALA A CA 1
ATOM 1828 C C . ALA A 1 234 ? -10.168 -0.806 -13.680 1.00 85.12 234 ALA A C 1
ATOM 1830 O O . ALA A 1 234 ? -10.123 -1.749 -14.476 1.00 85.12 234 ALA A O 1
ATOM 1831 N N . HIS A 1 235 ? -11.148 0.100 -13.754 1.00 89.19 235 HIS A N 1
ATOM 1832 C CA . HIS A 1 235 ? -12.108 0.081 -14.860 1.00 89.19 235 HIS A CA 1
ATOM 1833 C C . HIS A 1 235 ? -11.367 0.351 -16.179 1.00 89.19 235 HIS A C 1
ATOM 1835 O O . HIS A 1 235 ? -10.597 1.305 -16.262 1.00 89.19 235 HIS A O 1
ATOM 1841 N N . ALA A 1 236 ? -11.656 -0.403 -17.245 1.00 87.56 236 ALA A N 1
ATOM 1842 C CA . ALA A 1 236 ? -10.939 -0.302 -18.528 1.00 87.56 236 ALA A CA 1
ATOM 1843 C C . ALA A 1 236 ? -10.946 1.107 -19.164 1.00 87.56 236 ALA A C 1
ATOM 1845 O O . ALA A 1 236 ? -10.108 1.425 -19.999 1.00 87.56 236 ALA A O 1
ATOM 1846 N N . SER A 1 237 ? -11.896 1.963 -18.778 1.00 90.25 237 SER A N 1
ATOM 1847 C CA . SER A 1 237 ? -11.957 3.365 -19.217 1.00 90.25 237 SER A CA 1
ATOM 1848 C C . SER A 1 237 ? -11.144 4.343 -18.354 1.00 90.25 237 SER A C 1
ATOM 1850 O O . SER A 1 237 ? -11.296 5.546 -18.541 1.00 90.25 237 SER A O 1
ATOM 1852 N N . GLY A 1 238 ? -10.442 3.876 -17.319 1.00 85.75 238 GLY A N 1
ATOM 1853 C CA . GLY A 1 238 ? -9.746 4.710 -16.328 1.00 85.75 238 GLY A CA 1
ATOM 1854 C C . GLY A 1 238 ? -10.655 5.502 -15.378 1.00 85.75 238 GLY A C 1
ATOM 1855 O O . GLY A 1 238 ? -10.178 6.345 -14.625 1.00 85.75 238 GLY A O 1
ATOM 1856 N N . ARG A 1 239 ? -11.976 5.277 -15.404 1.00 90.62 239 ARG A N 1
ATOM 1857 C CA . ARG A 1 239 ? -12.909 5.969 -14.498 1.00 90.62 239 ARG A CA 1
ATOM 1858 C C . ARG A 1 239 ? -12.935 5.276 -13.132 1.00 90.62 239 ARG A C 1
ATOM 1860 O O . ARG A 1 239 ? -12.869 4.047 -13.107 1.00 90.62 239 ARG A O 1
ATOM 1867 N N . PRO A 1 240 ? -13.125 6.018 -12.027 1.00 90.56 240 PRO A N 1
ATOM 1868 C CA . PRO A 1 240 ? -13.360 5.412 -10.722 1.00 90.56 240 PRO A CA 1
ATOM 1869 C C . PRO A 1 240 ? -14.546 4.444 -10.761 1.00 90.56 240 PRO A C 1
ATOM 1871 O O . PRO A 1 240 ? -15.546 4.710 -11.437 1.00 90.56 240 PRO A O 1
ATOM 1874 N N . GLN A 1 241 ? -14.448 3.345 -10.018 1.00 91.44 241 GLN A N 1
ATOM 1875 C CA . GLN A 1 241 ? -15.525 2.372 -9.869 1.00 91.44 241 GLN A CA 1
ATOM 1876 C C . GLN A 1 241 ? -15.697 1.958 -8.411 1.00 91.44 241 GLN A C 1
ATOM 1878 O O . GLN A 1 241 ? -14.746 1.987 -7.637 1.00 91.44 241 GLN A O 1
ATOM 1883 N N . LEU A 1 242 ? -16.921 1.565 -8.064 1.00 92.56 242 LEU A N 1
ATOM 1884 C CA . LEU A 1 242 ? -17.259 0.964 -6.781 1.00 92.56 242 LEU A CA 1
ATOM 1885 C C . LEU A 1 242 ? -17.925 -0.382 -7.055 1.00 92.56 242 LEU A C 1
ATOM 1887 O O . LEU A 1 242 ? -18.892 -0.457 -7.818 1.00 92.56 242 LEU A O 1
ATOM 1891 N N . VAL A 1 243 ? -17.375 -1.438 -6.466 1.00 92.38 243 VAL A N 1
ATOM 1892 C CA . VAL A 1 243 ? -17.805 -2.820 -6.682 1.00 92.38 243 VAL A CA 1
ATOM 1893 C C . VAL A 1 243 ? -18.503 -3.313 -5.419 1.00 92.38 243 VAL A C 1
ATOM 1895 O O . VAL A 1 243 ? -17.970 -3.191 -4.324 1.00 92.38 243 VAL A O 1
ATOM 1898 N N . TYR A 1 244 ? -19.710 -3.861 -5.573 1.00 91.75 244 TYR A N 1
ATOM 1899 C CA . TYR A 1 244 ? -20.545 -4.331 -4.455 1.00 91.75 244 TYR A CA 1
ATOM 1900 C C . TYR A 1 244 ? -20.602 -5.857 -4.329 1.00 91.75 244 TYR A C 1
ATOM 1902 O O . TYR A 1 244 ? -21.392 -6.391 -3.555 1.00 91.75 244 TYR A O 1
ATOM 1910 N N . GLY A 1 245 ? -19.816 -6.577 -5.125 1.00 90.69 245 GLY A N 1
ATOM 1911 C CA . GLY A 1 245 ? -19.782 -8.029 -5.079 1.00 90.69 245 GLY A CA 1
ATOM 1912 C C . GLY A 1 245 ? -18.684 -8.606 -5.954 1.00 90.69 245 GLY A C 1
ATOM 1913 O O . GLY A 1 245 ? -18.435 -8.128 -7.061 1.00 90.69 245 GLY A O 1
ATOM 1914 N N . VAL A 1 246 ? -18.069 -9.669 -5.451 1.00 90.75 246 VAL A N 1
ATOM 1915 C CA . VAL A 1 246 ? -17.063 -10.474 -6.145 1.00 90.75 246 VAL A CA 1
ATOM 1916 C C . VAL A 1 246 ? -17.583 -11.901 -6.316 1.00 90.75 246 VAL A C 1
ATOM 1918 O O . VAL A 1 246 ? -18.540 -12.320 -5.659 1.00 90.75 246 VAL A O 1
ATOM 1921 N N . ARG A 1 247 ? -16.990 -12.657 -7.241 1.00 93.00 247 ARG A N 1
ATOM 1922 C CA . ARG A 1 247 ? -17.297 -14.087 -7.389 1.00 93.00 247 ARG A CA 1
ATOM 1923 C C . ARG A 1 247 ? -16.457 -14.884 -6.397 1.00 93.00 247 ARG A C 1
ATOM 1925 O O . ARG A 1 247 ? -15.302 -14.549 -6.183 1.00 93.00 247 ARG A O 1
ATOM 1932 N N . GLY A 1 248 ? -17.009 -15.976 -5.877 1.00 90.94 248 GLY A N 1
ATOM 1933 C CA . GLY A 1 248 ? -16.195 -16.991 -5.210 1.00 90.94 248 GLY A CA 1
ATOM 1934 C C . GLY A 1 248 ? -15.319 -17.753 -6.211 1.00 90.94 248 GLY A C 1
ATOM 1935 O O . GLY A 1 248 ? -15.647 -17.835 -7.399 1.00 90.94 248 GLY A O 1
ATOM 1936 N N . ALA A 1 249 ? -14.239 -18.349 -5.714 1.00 87.94 249 ALA A N 1
ATOM 1937 C CA . ALA A 1 249 ? -13.360 -19.232 -6.471 1.00 87.94 249 ALA A CA 1
ATOM 1938 C C . ALA A 1 249 ? -13.342 -20.634 -5.842 1.00 87.94 249 ALA A C 1
ATOM 1940 O O . ALA A 1 249 ? -13.404 -20.787 -4.625 1.00 87.94 249 ALA A O 1
ATOM 1941 N N . SER A 1 250 ? -13.272 -21.671 -6.677 1.00 88.25 250 SER A N 1
ATOM 1942 C CA . SER A 1 250 ? -13.082 -23.057 -6.242 1.00 88.25 250 SER A CA 1
ATOM 1943 C C . SER A 1 250 ? -12.130 -23.742 -7.215 1.00 88.25 250 SER A C 1
ATOM 1945 O O . SER A 1 250 ? -12.393 -23.787 -8.417 1.00 88.25 250 SER A O 1
ATOM 1947 N N . GLY A 1 251 ? -10.997 -24.216 -6.699 1.00 87.12 251 GLY A N 1
ATOM 1948 C CA . GLY A 1 251 ? -10.013 -24.985 -7.456 1.00 87.12 251 GLY A CA 1
ATOM 1949 C C . GLY A 1 251 ? -10.254 -26.489 -7.323 1.00 87.12 251 GLY A C 1
ATOM 1950 O O . GLY A 1 251 ? -10.729 -26.959 -6.291 1.00 87.12 251 GLY A O 1
ATOM 1951 N N . MET A 1 252 ? -9.904 -27.252 -8.359 1.00 92.12 252 MET A N 1
ATOM 1952 C CA . MET A 1 252 ? -9.911 -28.716 -8.343 1.00 92.12 252 MET A CA 1
ATOM 1953 C C . MET A 1 252 ? -8.599 -29.229 -8.932 1.00 92.12 252 MET A C 1
ATOM 1955 O O . MET A 1 252 ? -8.248 -28.875 -10.057 1.00 92.12 252 MET A O 1
ATOM 1959 N N . GLU A 1 253 ? -7.910 -30.094 -8.195 1.00 93.12 253 GLU A N 1
ATOM 1960 C CA . GLU A 1 253 ? -6.768 -30.852 -8.701 1.00 93.12 253 GLU A CA 1
ATOM 1961 C C . GLU A 1 253 ? -7.228 -32.259 -9.099 1.00 93.12 253 GLU A C 1
ATOM 1963 O O . GLU A 1 253 ? -7.921 -32.936 -8.338 1.00 93.12 253 GLU A O 1
ATOM 1968 N N . VAL A 1 254 ? -6.860 -32.701 -10.305 1.00 93.56 254 VAL A N 1
ATOM 1969 C CA . VAL A 1 254 ? -7.166 -34.048 -10.803 1.00 93.56 254 VAL A CA 1
ATOM 1970 C C . VAL A 1 254 ? -5.863 -34.759 -11.130 1.00 93.56 254 VAL A C 1
ATOM 1972 O O . VAL A 1 254 ? -5.209 -34.455 -12.126 1.00 93.56 254 VAL A O 1
ATOM 1975 N N . THR A 1 255 ? -5.505 -35.744 -10.313 1.00 93.81 255 THR A N 1
ATOM 1976 C CA . THR A 1 255 ? -4.351 -36.611 -10.560 1.00 93.81 255 THR A CA 1
ATOM 1977 C C . THR A 1 255 ? -4.804 -37.894 -11.253 1.00 93.81 255 THR A C 1
ATOM 1979 O O . THR A 1 255 ? -5.649 -38.624 -10.734 1.00 93.81 255 THR A O 1
ATOM 1982 N N . VAL A 1 256 ? -4.239 -38.192 -12.425 1.00 93.25 256 VAL A N 1
ATOM 1983 C CA . VAL A 1 256 ? -4.525 -39.423 -13.179 1.00 93.25 256 VAL A CA 1
ATOM 1984 C C . VAL A 1 256 ? -3.274 -40.290 -13.217 1.00 93.25 256 VAL A C 1
ATOM 1986 O O . VAL A 1 256 ? -2.217 -39.842 -13.655 1.00 93.25 256 VAL A O 1
ATOM 1989 N N . TYR A 1 257 ? -3.405 -41.544 -12.795 1.00 91.69 257 TYR A N 1
ATOM 1990 C CA . TYR A 1 257 ? -2.331 -42.531 -12.854 1.00 91.69 257 TYR A CA 1
ATOM 1991 C C . TYR A 1 257 ? -2.567 -43.501 -14.016 1.00 91.69 257 TYR A C 1
ATOM 1993 O O . TYR A 1 257 ? -3.682 -43.988 -14.211 1.00 91.69 257 TYR A O 1
ATOM 2001 N N . GLY A 1 258 ? -1.516 -43.768 -14.793 1.00 92.38 258 GLY A N 1
ATOM 2002 C CA . GLY A 1 258 ? -1.497 -44.793 -15.839 1.00 92.38 258 GLY A CA 1
ATOM 2003 C C . GLY A 1 258 ? -0.944 -46.131 -15.338 1.00 92.38 258 GLY A C 1
ATOM 2004 O O . GLY A 1 258 ? -0.636 -46.284 -14.157 1.00 92.38 258 GLY A O 1
ATOM 2005 N N . ALA A 1 259 ? -0.807 -47.104 -16.241 1.00 79.69 259 ALA A N 1
ATOM 2006 C CA . ALA A 1 259 ? -0.111 -48.352 -15.928 1.00 79.69 259 ALA A CA 1
ATOM 2007 C C . ALA A 1 259 ? 1.395 -48.097 -15.717 1.00 79.69 259 ALA A C 1
ATOM 2009 O O . ALA A 1 259 ? 1.977 -47.280 -16.433 1.00 79.69 259 ALA A O 1
ATOM 2010 N N . LEU A 1 260 ? 1.978 -48.786 -14.728 1.00 65.50 260 LEU A N 1
ATOM 2011 C CA . LEU A 1 260 ? 3.413 -48.778 -14.407 1.00 65.50 260 LEU A CA 1
ATOM 2012 C C . LEU A 1 260 ? 4.266 -49.379 -15.531 1.00 65.50 260 LEU A C 1
ATOM 2014 O O . LEU A 1 260 ? 3.811 -50.377 -16.137 1.00 65.50 260 LEU A O 1
#

pLDDT: mean 89.78, std 16.55, range [37.12, 98.81]

Secondary structure (DSSP, 8-state):
----------PPP-------------------HHHHHHHHHHHHHHHHHHHHHHHHHS---TTSTTHHHHHHHHHHHHHHTT-EEEEE--TTSPPEEEEEE--TT---EEEEEEE-------GGG-SS-TTS-EEESS-GGGT--EEPPPPTTPPPPTT-EEE-TTTTTTHHHHHHHHHHHHHHHHHT---SSEEEEEEES-GGGT-TTHHHHHHHTHHHHTT-SEEEE---PPPTTS----------------------

Sequence (260 aa):
MTRSNSTRRANPNIIFFVALATVLPVVVQAQSGPDAARAYREANEPGLVRDFAELLSYPNWAFTPQIREAAIYIRDEMRAVGVDTELLEIEGASPLILGELRVPGATRTLGIYVHYDGQPVDIRNWTHNPFNPTLYTRAMEAGGEEISLPEDGEEVDPEWRIYARSAGDDKAPIAAILPVLRSFAESGITPTSNLIFMFDGEEEAGSRNLAQYMEMASDVLEEIDIWLFFDGPAHASGRPQLVYGVRGASGMEVTVYGAL

Foldseek 3Di:
DDDDDDDDDDDDDDDDDDDDDDDDDPPPDQDDLVRLLVVLCVQQVLVLLVVLLVLLLQAFAWLDPRNVVSLVVLQVLCVVLPWPWDWDDDVSGRTKIKTKDDDPPAPAEEEEEAASHFDDDDCVPDPDRQSRKWKWQADVVVVTDTDDRDDRPDDDDPRMDIHHTCCVPPCVVSSSVSSSSVSCSVSVNDDNHMYIYIYHSCVNVPCPCVVVVCVVCVVPVVRHPYYDYPGDDQDPVNDDDDDDDDDDDDDDDDDDDDDD

Mean predicted aligned error: 8.43 Å